Protein AF-A0A2G5VNI8-F1 (afdb_monomer)

pLDDT: mean 77.97, std 17.31, range [25.86, 95.69]

Radius of gyration: 21.74 Å; Cα contacts (8 Å, |Δi|>4): 351; chains: 1; bounding box: 65×46×74 Å

Secondary structure (DSSP, 8-state):
-----------------------SSPPHHHHHHHHHHTTSS--SS---SSSPEEPPTT---SEEEEEESTT---EEEEEEEETTEEEEEGGGTB-TT-BBTTT-PBP-HHHHT-SS-SSEEPPHHHHTTEEEEETT-S-TTSGGGTT-EEEEEEEEESSTT-TTSHHHHHTTTSPPEEEEEES----SPPPPPP-TT----TT-----EE----

Nearest PDB structures (foldseek):
  4hzh-assembly2_B  TM=5.580E-01  e=1.501E-03  Homo sapiens
  4o03-assembly1_A  TM=5.893E-01  e=5.991E-03  Homo sapiens
  4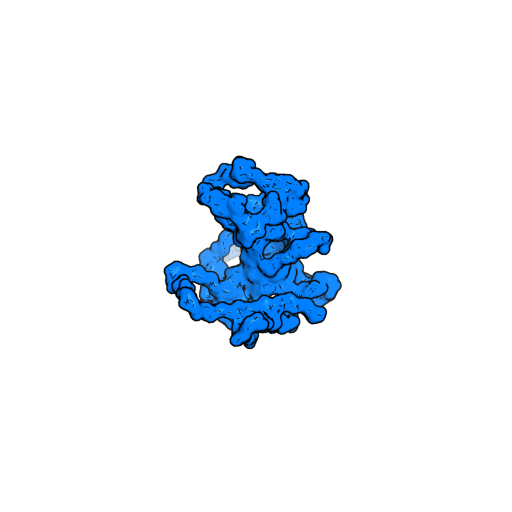hzh-assembly1_A  TM=5.889E-01  e=9.129E-03  Homo sapiens
  9cth-assembly1_D  TM=4.582E-01  e=2.697E-02  Homo sapiens
  8u0i-assembly1_A  TM=5.015E-01  e=3.750E+00  Pseudomonas aeruginosa PA14

Sequence (214 aa):
MKLQWIILLLIHINSAYQEFSNSGKLTDQENEHRLNTCGIDGLPQPSHDSVGSDVPYLSNTWLCWGQNNISDESISTAFLISPRHLITSSELVLTREMHWRANGRNFDFQEDCRTESTHLELPEDHLTGLKFTMHRCYDPKDAKCQGNVFLAKKAYILDICLESGYIQDHFQETFSPMIVEIDFNYNGSTPCLADNHLEIYNGSEADSYGLGRL

Mean predicted aligned error: 10.39 Å

InterPro domains:
  IPR005514 Chymotrypsin family Peptidase-S1 [PF03761] (19-211)

Organism: NCBI:txid1611254

Structure (mmCIF, N/CA/C/O backbone):
data_AF-A0A2G5VNI8-F1
#
_entry.id   AF-A0A2G5VNI8-F1
#
loop_
_atom_site.group_PDB
_atom_site.id
_atom_site.type_symbol
_atom_site.label_atom_id
_atom_site.label_alt_id
_atom_site.label_comp_id
_atom_site.label_asym_id
_atom_site.label_entity_id
_atom_site.label_seq_id
_atom_site.pdbx_PDB_ins_code
_atom_site.Cartn_x
_atom_site.Cartn_y
_atom_site.Cartn_z
_atom_site.occupancy
_atom_site.B_iso_or_equiv
_atom_site.auth_seq_id
_atom_site.auth_comp_id
_atom_site.auth_asym_id
_atom_site.auth_atom_id
_atom_site.pdbx_PDB_model_num
ATOM 1 N N . MET A 1 1 ? -41.226 16.295 -54.576 1.00 43.78 1 MET A N 1
ATOM 2 C CA . MET A 1 1 ? -39.856 15.961 -54.120 1.00 43.78 1 MET A CA 1
ATOM 3 C C . MET A 1 1 ? -39.005 17.221 -54.093 1.00 43.78 1 MET A C 1
ATOM 5 O O . MET A 1 1 ? -38.676 17.710 -55.165 1.00 43.78 1 MET A O 1
ATOM 9 N N . LYS A 1 2 ? -38.656 17.729 -52.907 1.00 32.75 2 LYS A N 1
ATOM 10 C CA . LYS A 1 2 ? -37.280 18.069 -52.491 1.00 32.75 2 LYS A CA 1
ATOM 11 C C . LYS A 1 2 ? -37.306 18.754 -51.118 1.00 32.75 2 LYS A C 1
ATOM 13 O O . LYS A 1 2 ? -38.255 19.450 -50.785 1.00 32.75 2 LYS A O 1
ATOM 18 N N . LEU A 1 3 ? -36.289 18.400 -50.343 1.00 35.72 3 LEU A N 1
ATOM 19 C CA . LEU A 1 3 ? -36.149 18.424 -48.889 1.00 35.72 3 LEU A CA 1
ATOM 20 C C . LEU A 1 3 ? -36.459 19.766 -48.205 1.00 35.72 3 LEU A C 1
ATOM 22 O O . LEU A 1 3 ? -35.965 20.814 -48.613 1.00 35.72 3 LEU A O 1
ATOM 26 N N . GLN A 1 4 ? -37.189 19.674 -47.089 1.00 39.16 4 GLN A N 1
ATOM 27 C CA . GLN A 1 4 ? -37.164 20.653 -46.004 1.00 39.16 4 GLN A CA 1
ATOM 28 C C . GLN A 1 4 ? -35.769 20.654 -45.365 1.00 39.16 4 GLN A C 1
ATOM 30 O O . GLN A 1 4 ? -35.240 19.600 -45.011 1.00 39.16 4 GLN A O 1
ATOM 35 N N . TRP A 1 5 ? -35.182 21.837 -45.212 1.00 34.66 5 TRP A N 1
ATOM 36 C CA . TRP A 1 5 ? -33.961 22.032 -44.441 1.00 34.66 5 TRP A CA 1
ATOM 37 C C . TRP A 1 5 ? -34.327 22.098 -42.958 1.00 34.66 5 TRP A C 1
ATOM 39 O O . TRP A 1 5 ? -34.905 23.083 -42.507 1.00 34.66 5 TRP A O 1
ATOM 49 N N . ILE A 1 6 ? -34.006 21.047 -42.205 1.00 46.41 6 ILE A N 1
ATOM 50 C CA . ILE A 1 6 ? -33.970 21.101 -40.742 1.00 46.41 6 ILE A CA 1
ATOM 51 C C . ILE A 1 6 ? -32.518 21.377 -40.362 1.00 46.41 6 ILE A C 1
ATOM 53 O O . ILE A 1 6 ? -31.634 20.559 -40.607 1.00 46.41 6 ILE A O 1
ATOM 57 N N . ILE A 1 7 ? -32.273 22.556 -39.793 1.00 42.09 7 ILE A N 1
ATOM 58 C CA . ILE A 1 7 ? -31.000 22.897 -39.160 1.00 42.09 7 ILE A CA 1
ATOM 59 C C . ILE A 1 7 ? -30.960 22.134 -37.832 1.00 42.09 7 ILE A C 1
ATOM 61 O O . ILE A 1 7 ? -31.606 22.519 -36.860 1.00 42.09 7 ILE A O 1
ATOM 65 N N . LEU A 1 8 ? -30.235 21.018 -37.813 1.00 29.91 8 LEU A N 1
ATOM 66 C CA . LEU A 1 8 ? -29.872 20.307 -36.591 1.00 29.91 8 LEU A CA 1
ATOM 67 C C . LEU A 1 8 ? -28.735 21.075 -35.907 1.00 29.91 8 LEU A C 1
ATOM 69 O O . LEU A 1 8 ? -27.569 20.952 -36.275 1.00 29.91 8 LEU A O 1
ATOM 73 N N . LEU A 1 9 ? -29.092 21.888 -34.913 1.00 30.77 9 LEU A N 1
ATOM 74 C CA . LEU A 1 9 ? -28.161 22.416 -33.917 1.00 30.77 9 LEU A CA 1
ATOM 75 C C . LEU A 1 9 ? -27.771 21.269 -32.975 1.00 30.77 9 LEU A C 1
ATOM 77 O O . LEU A 1 9 ? -28.418 21.030 -31.958 1.00 30.77 9 LEU A O 1
ATOM 81 N N . LEU A 1 10 ? -26.723 20.530 -33.339 1.00 30.34 10 LEU A N 1
ATOM 82 C CA . LEU A 1 10 ? -26.033 19.634 -32.416 1.00 30.34 10 LEU A CA 1
ATOM 83 C C . LEU A 1 10 ? -25.176 20.498 -31.492 1.00 30.34 10 LEU A C 1
ATOM 85 O O . LEU A 1 10 ? -24.106 20.973 -31.865 1.00 30.34 10 LEU A O 1
ATOM 89 N N . ILE A 1 11 ? -25.694 20.742 -30.290 1.00 36.41 11 ILE A N 1
ATOM 90 C CA . ILE A 1 11 ? -24.938 21.338 -29.192 1.00 36.41 11 ILE A CA 1
ATOM 91 C C . ILE A 1 11 ? -23.787 20.378 -28.888 1.00 36.41 11 ILE A C 1
ATOM 93 O O . ILE A 1 11 ? -24.001 19.280 -28.375 1.00 36.41 11 ILE A O 1
ATOM 97 N N . HIS A 1 12 ? -22.564 20.787 -29.225 1.00 25.86 12 HIS A N 1
ATOM 98 C CA . HIS A 1 12 ? -21.354 20.169 -28.705 1.00 25.86 12 HIS A CA 1
ATOM 99 C C . HIS A 1 12 ? -21.314 20.408 -27.198 1.00 25.86 12 HIS A C 1
ATOM 101 O O . HIS A 1 12 ? -20.788 21.412 -26.721 1.00 25.86 12 HIS A O 1
ATOM 107 N N . ILE A 1 13 ? -21.885 19.476 -26.439 1.00 33.84 13 ILE A N 1
ATOM 108 C CA . ILE A 1 13 ? -21.486 19.311 -25.051 1.00 33.84 13 ILE A CA 1
ATOM 109 C C . ILE A 1 13 ? -20.092 18.699 -25.131 1.00 33.84 13 ILE A C 1
ATOM 111 O O . ILE A 1 13 ? -19.929 17.512 -25.404 1.00 33.84 13 ILE A O 1
ATOM 115 N N . ASN A 1 14 ? -19.085 19.556 -24.968 1.00 30.48 14 ASN A N 1
ATOM 116 C CA . ASN A 1 14 ? -17.767 19.148 -24.517 1.00 30.48 14 ASN A CA 1
ATOM 117 C C . ASN A 1 14 ? -17.966 18.311 -23.249 1.00 30.48 14 ASN A C 1
ATOM 119 O O . ASN A 1 14 ? -18.062 18.867 -22.160 1.00 30.48 14 ASN A O 1
ATOM 123 N N . SER A 1 15 ? -17.991 16.986 -23.368 1.00 35.62 15 SER A N 1
ATOM 124 C CA . SER A 1 15 ? -17.594 16.119 -22.262 1.00 35.62 15 SER A CA 1
ATOM 125 C C . SER A 1 15 ? -16.066 16.004 -22.274 1.00 35.62 15 SER A C 1
ATOM 127 O O . SER A 1 15 ? -15.496 14.920 -22.358 1.00 35.62 15 SER A O 1
ATOM 129 N N . ALA A 1 16 ? -15.389 17.155 -22.229 1.00 34.28 16 ALA A N 1
ATOM 130 C CA . ALA A 1 16 ? -14.176 17.222 -21.435 1.00 34.28 16 ALA A CA 1
ATOM 131 C C . ALA A 1 16 ? -14.636 16.955 -19.995 1.00 34.28 16 ALA A C 1
ATOM 133 O O . ALA A 1 16 ? -15.654 17.510 -19.587 1.00 34.28 16 ALA A O 1
ATOM 134 N N . TYR A 1 17 ? -13.926 16.088 -19.278 1.00 35.69 17 TYR A N 1
ATOM 135 C CA . TYR A 1 17 ? -14.309 15.494 -17.989 1.00 35.69 17 TYR A CA 1
ATOM 136 C C . TYR A 1 17 ? -15.261 14.296 -18.087 1.00 35.69 17 TYR A C 1
ATOM 138 O O . TYR A 1 17 ? -16.333 14.254 -17.493 1.00 35.69 17 TYR A O 1
ATOM 146 N N . GLN A 1 18 ? -14.793 13.238 -18.751 1.00 32.94 18 GLN A N 1
ATOM 147 C CA . GLN A 1 18 ? -14.951 11.920 -18.148 1.00 32.94 18 GLN A CA 1
ATOM 148 C C . GLN A 1 18 ? -14.022 11.925 -16.925 1.00 32.94 18 GLN A C 1
ATOM 150 O O . GLN A 1 18 ? -12.830 11.642 -17.039 1.00 32.94 18 GLN A O 1
ATOM 155 N N . GLU A 1 19 ? -14.524 12.375 -15.773 1.00 36.91 19 GLU A N 1
ATOM 156 C CA . GLU A 1 19 ? -13.904 12.016 -14.502 1.00 36.91 19 GLU A CA 1
ATOM 157 C C . GLU A 1 19 ? -13.948 10.489 -14.442 1.00 36.91 19 GLU A C 1
ATOM 159 O O . GLU A 1 19 ? -14.964 9.886 -14.104 1.00 36.91 19 GLU A O 1
ATOM 164 N N . PHE A 1 20 ? -12.849 9.853 -14.847 1.00 38.25 20 PHE A N 1
ATOM 165 C CA . PHE A 1 20 ? -12.536 8.473 -14.515 1.00 38.25 20 PHE A CA 1
ATOM 166 C C . PHE A 1 20 ? -12.333 8.403 -12.995 1.00 38.25 20 PHE A C 1
ATOM 168 O O . PHE A 1 20 ? -11.231 8.203 -12.504 1.00 38.25 20 PHE A O 1
ATOM 175 N N . SER A 1 21 ? -13.408 8.568 -12.226 1.00 42.22 21 SER A N 1
ATOM 176 C CA . SER A 1 21 ? -13.488 8.010 -10.882 1.00 42.22 21 SER A CA 1
ATOM 177 C C . SER A 1 21 ? -13.900 6.545 -11.027 1.00 42.22 21 SER A C 1
ATOM 179 O O . SER A 1 21 ? -14.948 6.110 -10.551 1.00 42.22 21 SER A O 1
ATOM 181 N N . ASN A 1 22 ? -13.086 5.773 -11.756 1.00 51.28 22 ASN A N 1
ATOM 182 C CA . ASN A 1 22 ? -13.110 4.325 -11.632 1.00 51.28 22 ASN A CA 1
ATOM 183 C C . ASN A 1 22 ? -12.504 4.047 -10.260 1.00 51.28 22 ASN A C 1
ATOM 185 O O . ASN A 1 22 ? -11.302 3.847 -10.182 1.00 51.28 22 ASN A O 1
ATOM 189 N N . SER A 1 23 ? -13.306 4.139 -9.196 1.00 60.28 23 SER A N 1
ATOM 190 C CA . SER A 1 23 ? -12.889 3.706 -7.864 1.00 60.28 23 SER A CA 1
ATOM 191 C C . SER A 1 23 ? -13.239 2.238 -7.645 1.00 60.28 23 SER A C 1
ATOM 193 O O . SER A 1 23 ? -14.319 1.791 -8.033 1.00 60.28 23 SER A O 1
ATOM 195 N N . GLY A 1 24 ? -12.355 1.481 -7.004 1.00 77.62 24 GLY A N 1
ATOM 196 C CA . GLY A 1 24 ? -12.520 0.057 -6.720 1.00 77.62 24 GLY A CA 1
ATOM 197 C C . GLY A 1 24 ? -11.791 -0.856 -7.705 1.00 77.62 24 GLY A C 1
ATOM 198 O O . GLY A 1 24 ? -10.805 -0.475 -8.324 1.00 77.62 24 GLY A O 1
ATOM 199 N N . LYS A 1 25 ? -12.260 -2.099 -7.841 1.00 85.31 25 LYS A N 1
ATOM 200 C CA . LYS A 1 25 ? -11.595 -3.145 -8.635 1.00 85.31 25 LYS A CA 1
ATOM 201 C C . LYS A 1 25 ? -11.229 -2.665 -10.052 1.00 85.31 25 LYS A C 1
ATOM 203 O O . LYS A 1 25 ? -11.961 -1.887 -10.665 1.00 85.31 25 LYS A O 1
ATOM 208 N N . LEU A 1 26 ? -10.103 -3.153 -10.580 1.00 86.06 26 LEU A N 1
ATOM 209 C CA . LEU A 1 26 ? -9.775 -2.985 -11.997 1.00 86.06 26 LEU A CA 1
ATOM 210 C C . LEU A 1 26 ? -10.900 -3.551 -12.872 1.00 86.06 26 LEU A C 1
ATOM 212 O O . LEU A 1 26 ? -11.440 -4.621 -12.580 1.00 86.06 26 LEU A O 1
ATOM 216 N N . THR A 1 27 ? -11.220 -2.854 -13.958 1.00 89.56 27 THR A N 1
ATOM 217 C CA . THR A 1 27 ? -12.047 -3.424 -15.028 1.00 89.56 27 THR A CA 1
ATOM 218 C C . THR A 1 27 ? -11.330 -4.615 -15.665 1.00 89.56 27 THR A C 1
ATOM 220 O O . THR A 1 27 ? -10.105 -4.730 -15.579 1.00 89.56 27 THR A O 1
ATOM 223 N N . ASP A 1 28 ? -12.070 -5.489 -16.348 1.00 89.62 28 ASP A N 1
ATOM 224 C CA . ASP A 1 28 ? -11.472 -6.652 -17.015 1.00 89.62 28 ASP A CA 1
ATOM 225 C C . ASP A 1 28 ? -10.390 -6.234 -18.023 1.00 89.62 28 ASP A C 1
ATOM 227 O O . ASP A 1 28 ? -9.326 -6.842 -18.064 1.00 89.62 28 ASP A O 1
ATOM 231 N N . GLN A 1 29 ? -10.608 -5.132 -18.749 1.00 90.75 29 GLN A N 1
ATOM 232 C CA . GLN A 1 29 ? -9.639 -4.575 -19.694 1.00 90.75 29 GLN A CA 1
ATOM 233 C C . GLN A 1 29 ? -8.398 -3.995 -18.996 1.00 90.75 29 GLN A C 1
ATOM 235 O O . GLN A 1 29 ? -7.277 -4.228 -19.445 1.00 90.75 29 GLN A O 1
ATOM 240 N N . GLU A 1 30 ? -8.573 -3.245 -17.900 1.00 89.62 30 GLU A N 1
ATOM 241 C CA . GLU A 1 30 ? -7.448 -2.737 -17.098 1.00 89.62 30 GLU A CA 1
ATOM 242 C C . GLU A 1 30 ? -6.614 -3.899 -16.537 1.00 89.62 30 GLU A C 1
ATOM 244 O O . GLU A 1 30 ? -5.383 -3.849 -16.537 1.00 89.62 30 GLU A O 1
ATOM 249 N N . ASN A 1 31 ? -7.278 -4.962 -16.078 1.00 90.19 31 ASN A N 1
ATOM 250 C CA . ASN A 1 31 ? -6.613 -6.138 -15.539 1.00 90.19 31 ASN A CA 1
ATOM 251 C C . ASN A 1 31 ? -5.913 -6.966 -16.625 1.00 90.19 31 ASN A C 1
ATOM 253 O O . ASN A 1 31 ? -4.788 -7.403 -16.406 1.00 90.19 31 ASN A O 1
ATOM 257 N N . GLU A 1 32 ? -6.536 -7.163 -17.787 1.00 91.69 32 GLU A N 1
ATOM 258 C CA . GLU A 1 32 ? -5.915 -7.838 -18.930 1.00 91.69 32 GLU A CA 1
ATOM 259 C C . GLU A 1 32 ? -4.679 -7.074 -19.409 1.00 91.69 32 GLU A C 1
ATOM 261 O O . GLU A 1 32 ? -3.622 -7.670 -19.607 1.00 91.69 32 GLU A O 1
ATOM 266 N N . HIS A 1 33 ? -4.772 -5.745 -19.522 1.00 90.75 33 HIS A N 1
ATOM 267 C CA . HIS A 1 33 ? -3.621 -4.913 -19.853 1.00 90.75 33 HIS A CA 1
ATOM 268 C C . HIS A 1 33 ? -2.493 -5.103 -18.837 1.00 90.75 33 HIS A C 1
ATOM 270 O O . HIS A 1 33 ? -1.381 -5.440 -19.229 1.00 90.75 33 HIS A O 1
ATOM 276 N N . ARG A 1 34 ? -2.801 -4.986 -17.538 1.00 89.69 34 ARG A N 1
ATOM 277 C CA . ARG A 1 34 ? -1.843 -5.208 -16.448 1.00 89.69 34 ARG A CA 1
ATOM 278 C C . ARG A 1 34 ? -1.172 -6.579 -16.537 1.00 89.69 34 ARG A C 1
ATOM 280 O O . ARG A 1 34 ? 0.036 -6.654 -16.365 1.00 89.69 34 ARG A O 1
ATOM 287 N N . LEU A 1 35 ? -1.926 -7.649 -16.789 1.00 89.81 35 LEU A N 1
ATOM 288 C CA . LEU A 1 35 ? -1.378 -9.005 -16.919 1.00 89.81 35 LEU A CA 1
ATOM 289 C C . LEU A 1 35 ? -0.460 -9.140 -18.140 1.00 89.81 35 LEU A C 1
ATOM 291 O O . LEU A 1 35 ? 0.571 -9.797 -18.056 1.00 89.81 35 LEU A O 1
ATOM 295 N N . ASN A 1 36 ? -0.805 -8.487 -19.250 1.00 91.25 36 ASN A N 1
ATOM 296 C CA . ASN A 1 36 ? -0.005 -8.506 -20.474 1.00 91.25 36 ASN A CA 1
ATOM 297 C C . ASN A 1 36 ? 1.265 -7.646 -20.386 1.00 91.25 36 ASN A C 1
ATOM 299 O O . ASN A 1 36 ? 2.176 -7.833 -21.192 1.00 91.25 36 ASN A O 1
ATOM 303 N N . THR A 1 37 ? 1.324 -6.690 -19.454 1.00 90.19 37 THR A N 1
ATOM 304 C CA . THR A 1 37 ? 2.445 -5.747 -19.333 1.00 90.19 37 THR A CA 1
ATOM 305 C C . THR A 1 37 ? 3.217 -5.845 -18.024 1.00 90.19 37 THR A C 1
ATOM 307 O O . THR A 1 37 ? 4.167 -5.086 -17.854 1.00 90.19 37 THR A O 1
ATOM 310 N N . CYS A 1 38 ? 2.828 -6.706 -17.081 1.00 89.81 38 CYS A N 1
ATOM 311 C CA . CYS A 1 38 ? 3.533 -6.811 -15.807 1.00 89.81 38 CYS A CA 1
ATOM 312 C C . CYS A 1 38 ? 4.930 -7.422 -15.979 1.00 89.81 38 CYS A C 1
ATOM 314 O O . CYS A 1 38 ? 5.187 -8.191 -16.902 1.00 89.81 38 CYS A O 1
ATOM 316 N N . GLY A 1 39 ? 5.842 -7.078 -15.069 1.00 85.06 39 GLY A N 1
ATOM 317 C CA . GLY A 1 39 ? 7.188 -7.648 -15.004 1.00 85.06 39 GLY A CA 1
ATOM 318 C C . GLY A 1 39 ? 8.123 -7.264 -16.158 1.00 85.06 39 GLY A C 1
ATOM 319 O O . GLY A 1 39 ? 9.230 -7.789 -16.217 1.00 85.06 39 GLY A O 1
ATOM 320 N N . ILE A 1 40 ? 7.713 -6.359 -17.056 1.00 86.00 40 ILE A N 1
ATOM 321 C CA . ILE A 1 40 ? 8.573 -5.846 -18.135 1.00 86.00 40 ILE A CA 1
ATOM 322 C C . ILE A 1 40 ? 9.654 -4.934 -17.549 1.00 86.00 40 ILE A C 1
ATOM 324 O O . ILE A 1 40 ? 10.835 -5.080 -17.861 1.00 86.00 40 ILE A O 1
ATOM 328 N N . ASP A 1 41 ? 9.239 -4.010 -16.681 1.00 78.06 41 ASP A N 1
ATOM 329 C CA . ASP A 1 41 ? 10.142 -3.108 -15.971 1.00 78.06 41 ASP A CA 1
ATOM 330 C C . ASP A 1 41 ? 10.574 -3.757 -14.647 1.00 78.06 41 ASP A C 1
ATOM 332 O O . ASP A 1 41 ? 9.767 -3.970 -13.735 1.00 78.06 41 ASP A O 1
ATOM 336 N N . GLY A 1 42 ? 11.863 -4.081 -14.548 1.00 72.50 42 GLY A N 1
ATOM 337 C CA . GLY A 1 42 ? 12.490 -4.658 -13.359 1.00 72.50 42 GLY A CA 1
ATOM 338 C C . GLY A 1 42 ? 13.401 -3.674 -12.628 1.00 72.50 42 GLY A C 1
ATOM 339 O O . GLY A 1 42 ? 13.720 -2.591 -13.123 1.00 72.50 42 GLY A O 1
ATOM 340 N N . LEU A 1 43 ? 13.856 -4.068 -11.438 1.00 77.44 43 LEU A N 1
ATOM 341 C CA . LEU A 1 43 ? 14.946 -3.365 -10.768 1.00 77.44 43 LEU A CA 1
ATOM 342 C C . LEU A 1 43 ? 16.278 -3.743 -11.447 1.00 77.44 43 LEU A C 1
ATOM 344 O O . LEU A 1 43 ? 16.482 -4.907 -11.785 1.00 77.44 43 LEU A O 1
ATOM 348 N N . PRO A 1 44 ? 17.179 -2.777 -11.704 1.00 66.94 44 PRO A N 1
ATOM 349 C CA . PRO A 1 44 ? 18.270 -2.936 -12.670 1.00 66.94 44 PRO A CA 1
ATOM 350 C C . PRO A 1 44 ? 19.414 -3.880 -12.252 1.00 66.94 44 PRO A C 1
ATOM 352 O O . PRO A 1 44 ? 20.311 -4.105 -13.064 1.00 66.94 44 PRO A O 1
ATOM 355 N N . GLN A 1 45 ? 19.427 -4.414 -11.024 1.00 66.50 45 GLN A N 1
ATOM 356 C CA . GLN A 1 45 ? 20.475 -5.317 -10.523 1.00 66.50 45 GLN A CA 1
ATOM 357 C C . GLN A 1 45 ? 19.900 -6.326 -9.515 1.00 66.50 45 GLN A C 1
ATOM 359 O O . GLN A 1 45 ? 19.154 -5.902 -8.633 1.00 66.50 45 GLN A O 1
ATOM 364 N N . PRO A 1 46 ? 20.244 -7.623 -9.584 1.00 66.94 46 PRO A N 1
ATOM 365 C CA . PRO A 1 46 ? 19.977 -8.555 -8.492 1.00 66.94 46 PRO A CA 1
ATOM 366 C C . PRO A 1 46 ? 20.866 -8.222 -7.283 1.00 66.94 46 PRO A C 1
ATOM 368 O O . PRO A 1 46 ? 21.961 -7.668 -7.427 1.00 66.94 46 PRO A O 1
ATOM 371 N N . SER A 1 47 ? 20.397 -8.538 -6.083 1.00 67.81 47 SER A N 1
ATOM 372 C CA . SER A 1 47 ? 21.171 -8.417 -4.846 1.00 67.81 47 SER A CA 1
ATOM 373 C C . SER A 1 47 ? 21.919 -9.724 -4.643 1.00 67.81 47 SER A C 1
ATOM 375 O O . SER A 1 47 ? 21.381 -10.701 -4.140 1.00 67.81 47 SER A O 1
ATOM 377 N N . HIS A 1 48 ? 23.165 -9.766 -5.105 1.00 62.69 48 HIS A N 1
ATOM 378 C CA . HIS A 1 48 ? 23.944 -11.005 -5.111 1.00 62.69 48 HIS A CA 1
ATOM 379 C C . HIS A 1 48 ? 24.586 -11.364 -3.759 1.00 62.69 48 HIS A C 1
ATOM 381 O O . HIS A 1 48 ? 25.169 -12.437 -3.651 1.00 62.69 48 HIS A O 1
ATOM 387 N N . ASP A 1 49 ? 24.459 -10.516 -2.734 1.00 63.75 49 ASP A N 1
ATOM 388 C CA . ASP A 1 49 ? 25.128 -10.674 -1.440 1.00 63.75 49 ASP A CA 1
ATOM 389 C C . ASP A 1 49 ? 24.195 -10.297 -0.274 1.00 63.75 49 ASP A C 1
ATOM 391 O O . ASP A 1 49 ? 23.102 -9.772 -0.467 1.00 63.75 49 ASP A O 1
ATOM 395 N N . SER A 1 50 ? 24.649 -10.474 0.974 1.00 63.44 50 SER A N 1
ATOM 396 C CA . SER A 1 50 ? 23.938 -10.021 2.187 1.00 63.44 50 SER A CA 1
ATOM 397 C C . SER A 1 50 ? 23.789 -8.492 2.306 1.00 63.44 50 SER A C 1
ATOM 399 O O . SER A 1 50 ? 23.421 -7.987 3.366 1.00 63.44 50 SER A O 1
ATOM 401 N N . VAL A 1 51 ? 24.162 -7.752 1.263 1.00 66.38 51 VAL A N 1
ATOM 402 C CA . VAL A 1 51 ? 24.058 -6.302 1.149 1.00 66.38 51 VAL A CA 1
ATOM 403 C C . VAL A 1 51 ? 23.048 -6.025 0.041 1.00 66.38 51 VAL A C 1
ATOM 405 O O . VAL A 1 51 ? 23.235 -6.451 -1.100 1.00 66.38 51 VAL A O 1
ATOM 408 N N . GLY A 1 52 ? 21.961 -5.339 0.393 1.00 67.62 52 GLY A N 1
ATOM 409 C CA . GLY A 1 52 ? 20.932 -4.973 -0.572 1.00 67.62 52 GLY A CA 1
ATOM 410 C C . GLY A 1 52 ? 21.479 -4.075 -1.676 1.00 67.62 52 GLY A C 1
ATOM 411 O O . GLY A 1 52 ? 22.358 -3.250 -1.430 1.00 67.62 52 GLY A O 1
ATOM 412 N N . SER A 1 53 ? 20.952 -4.234 -2.888 1.00 74.25 53 SER A N 1
ATOM 413 C CA . SER A 1 53 ? 21.311 -3.366 -4.010 1.00 74.25 53 SER A CA 1
ATOM 414 C C . SER A 1 53 ? 20.549 -2.047 -3.913 1.00 74.25 53 SER A C 1
ATOM 416 O O . SER A 1 53 ? 19.333 -2.032 -3.700 1.00 74.25 53 SER A O 1
ATOM 418 N N . ASP A 1 54 ? 21.252 -0.931 -4.095 1.00 75.12 54 ASP A N 1
ATOM 419 C CA . ASP A 1 54 ? 20.622 0.386 -4.141 1.00 75.12 54 ASP A CA 1
ATOM 420 C C . ASP A 1 54 ? 19.808 0.544 -5.427 1.00 75.12 54 ASP A C 1
ATOM 422 O O . ASP A 1 54 ? 20.299 0.330 -6.541 1.00 75.12 54 ASP A O 1
ATOM 426 N N . VAL A 1 55 ? 18.556 0.978 -5.288 1.00 75.31 55 VAL A N 1
ATOM 427 C CA . VAL A 1 55 ? 17.744 1.373 -6.442 1.00 75.31 55 VAL A CA 1
ATOM 428 C C . VAL A 1 55 ? 18.219 2.752 -6.913 1.00 75.31 55 VAL A C 1
ATOM 430 O O . VAL A 1 55 ? 18.123 3.710 -6.140 1.00 75.31 55 VAL A O 1
ATOM 433 N N . PRO A 1 56 ? 18.699 2.917 -8.164 1.00 69.50 56 PRO A N 1
ATOM 434 C CA . PRO A 1 56 ? 19.298 4.181 -8.577 1.00 69.50 56 PRO A CA 1
ATOM 435 C C . PRO A 1 56 ? 18.316 5.354 -8.462 1.00 69.50 56 PRO A C 1
ATOM 437 O O . PRO A 1 56 ? 17.135 5.239 -8.813 1.00 69.50 56 PRO A O 1
ATOM 440 N N . TYR A 1 57 ? 18.813 6.509 -8.018 1.00 64.31 57 TYR A N 1
ATOM 441 C CA . TYR A 1 57 ? 18.039 7.751 -7.967 1.00 64.31 57 TYR A CA 1
ATOM 442 C C . TYR A 1 57 ? 17.475 8.097 -9.357 1.00 64.31 57 TYR A C 1
ATOM 444 O O . TYR A 1 57 ? 18.154 7.926 -10.368 1.00 64.31 57 TYR A O 1
ATOM 452 N N . LEU A 1 58 ? 16.231 8.584 -9.416 1.00 64.06 58 LEU A N 1
ATOM 453 C CA . LEU A 1 58 ? 15.479 8.869 -10.653 1.00 64.06 58 LEU A CA 1
ATOM 454 C C . LEU A 1 58 ? 15.076 7.663 -11.516 1.00 64.06 58 LEU A C 1
ATOM 456 O O . LEU A 1 58 ? 14.457 7.871 -12.562 1.00 64.06 58 LEU A O 1
ATOM 460 N N . SER A 1 59 ? 15.346 6.427 -11.087 1.00 72.94 59 SER A N 1
ATOM 461 C CA . SER A 1 59 ? 14.836 5.245 -11.789 1.00 72.94 59 SER A CA 1
ATOM 462 C C . SER A 1 59 ? 13.310 5.286 -11.850 1.00 72.94 59 SER A C 1
ATOM 464 O O . SER A 1 59 ? 12.644 5.528 -10.840 1.00 72.94 59 SER A O 1
ATOM 466 N N . ASN A 1 60 ? 12.747 5.047 -13.035 1.00 76.00 60 ASN A N 1
ATOM 467 C CA . ASN A 1 60 ? 11.305 4.910 -13.191 1.00 76.00 60 ASN A CA 1
ATOM 468 C C . ASN A 1 60 ? 10.888 3.509 -12.739 1.00 76.00 60 ASN A C 1
ATOM 470 O O . ASN A 1 60 ? 10.763 2.602 -13.552 1.00 76.00 60 ASN A O 1
ATOM 474 N N . THR A 1 61 ? 10.740 3.333 -11.432 1.00 84.12 61 THR A N 1
ATOM 475 C CA . THR A 1 61 ? 10.321 2.072 -10.820 1.00 84.12 61 THR A CA 1
ATOM 476 C C . THR A 1 61 ? 8.891 2.182 -10.310 1.00 84.12 61 THR A C 1
ATOM 478 O O . THR A 1 61 ? 8.347 3.272 -10.145 1.00 84.12 61 THR A O 1
ATOM 481 N N . TRP A 1 62 ? 8.293 1.037 -10.017 1.00 88.19 62 TRP A N 1
ATOM 482 C CA . TRP A 1 62 ? 6.995 0.898 -9.355 1.00 88.19 62 TRP A CA 1
ATOM 483 C C . TRP A 1 62 ? 7.080 1.100 -7.827 1.00 88.19 62 TRP A C 1
ATOM 485 O O . TRP A 1 62 ? 6.112 0.843 -7.112 1.00 88.19 62 TRP A O 1
ATOM 495 N N . LEU A 1 63 ? 8.230 1.554 -7.315 1.00 89.12 63 LEU A N 1
ATOM 496 C CA . LEU A 1 63 ? 8.470 1.785 -5.893 1.00 89.12 63 LEU A CA 1
ATOM 497 C C . LEU A 1 63 ? 7.955 3.154 -5.464 1.00 89.12 63 LEU A C 1
ATOM 499 O O . LEU A 1 63 ? 8.223 4.179 -6.097 1.00 89.12 63 LEU A O 1
ATOM 503 N N . CYS A 1 64 ? 7.276 3.161 -4.330 1.00 88.94 64 CYS A N 1
ATOM 504 C CA . CYS A 1 64 ? 6.784 4.342 -3.651 1.00 88.94 64 CYS A CA 1
ATOM 505 C C . CYS A 1 64 ? 7.188 4.285 -2.177 1.00 88.94 64 CYS A C 1
ATOM 507 O O . CYS A 1 64 ? 7.464 3.224 -1.621 1.00 88.94 64 CYS A O 1
ATOM 509 N N . TRP A 1 65 ? 7.154 5.433 -1.524 1.00 87.69 65 TRP A N 1
ATOM 510 C CA . TRP A 1 65 ? 7.050 5.505 -0.073 1.00 87.69 65 TRP A CA 1
ATOM 511 C C . TRP A 1 65 ? 5.681 6.058 0.315 1.00 87.69 65 TRP A C 1
ATOM 513 O O . TRP A 1 65 ? 5.123 6.927 -0.358 1.00 87.69 65 TRP A O 1
ATOM 523 N N . GLY A 1 66 ? 5.109 5.498 1.367 1.00 90.00 66 GLY A N 1
ATOM 524 C CA . GLY A 1 66 ? 3.889 5.957 2.000 1.00 90.00 66 GLY A CA 1
ATOM 525 C C . GLY A 1 66 ? 4.212 6.630 3.322 1.00 90.00 66 GLY A C 1
ATOM 526 O O . GLY A 1 66 ? 5.156 6.245 4.010 1.00 90.00 66 GLY A O 1
ATOM 527 N N . GLN A 1 67 ? 3.415 7.627 3.672 1.00 88.62 67 GLN A N 1
ATOM 528 C CA . GLN A 1 67 ? 3.469 8.305 4.960 1.00 88.62 67 GLN A CA 1
ATOM 529 C C . GLN A 1 67 ? 2.065 8.761 5.341 1.00 88.62 67 GLN A C 1
ATOM 531 O O . GLN A 1 67 ? 1.251 9.097 4.472 1.00 88.62 67 GLN A O 1
ATOM 536 N N . ASN A 1 68 ? 1.789 8.802 6.637 1.00 83.06 68 ASN A N 1
ATOM 537 C CA . ASN A 1 68 ? 0.537 9.320 7.159 1.00 83.06 68 ASN A CA 1
ATOM 538 C C . ASN A 1 68 ? 0.793 10.665 7.828 1.00 83.06 68 ASN A C 1
ATOM 540 O O . ASN A 1 68 ? 1.240 10.719 8.960 1.00 83.06 68 ASN A O 1
ATOM 544 N N . ASN A 1 69 ? 0.520 11.756 7.108 1.00 72.56 69 ASN A N 1
ATOM 545 C CA . ASN A 1 69 ? 0.934 13.120 7.449 1.00 72.56 69 ASN A CA 1
ATOM 546 C C . ASN A 1 69 ? 2.461 13.357 7.334 1.00 72.56 69 ASN A C 1
ATOM 548 O O . ASN A 1 69 ? 3.280 12.469 7.513 1.00 72.56 69 ASN A O 1
ATOM 552 N N . ILE A 1 70 ? 2.857 14.589 6.996 1.00 59.09 70 ILE A N 1
ATOM 553 C CA . ILE A 1 70 ? 4.263 14.978 6.738 1.00 59.09 70 ILE A CA 1
ATOM 554 C C . ILE A 1 70 ? 5.077 15.069 8.040 1.00 59.09 70 ILE A C 1
ATOM 556 O O . ILE A 1 70 ? 6.303 15.034 8.011 1.00 59.09 70 ILE A O 1
ATOM 560 N N . SER A 1 71 ? 4.399 15.233 9.177 1.00 59.41 71 SER A N 1
ATOM 561 C CA . SER A 1 71 ? 5.022 15.289 10.501 1.00 59.41 71 SER A CA 1
ATOM 562 C C . SER A 1 71 ? 5.122 13.931 11.197 1.00 59.41 71 SER A C 1
ATOM 564 O O . SER A 1 71 ? 5.665 13.889 12.296 1.00 59.41 71 SER A O 1
ATOM 566 N N . ASP A 1 72 ? 4.556 12.863 10.626 1.00 64.38 72 ASP A N 1
ATOM 567 C CA . ASP A 1 72 ? 4.712 11.514 11.176 1.00 64.38 72 ASP A CA 1
ATOM 568 C C . ASP A 1 72 ? 6.072 10.954 10.743 1.00 64.38 72 ASP A C 1
ATOM 570 O O . ASP A 1 72 ? 6.510 11.123 9.604 1.00 64.38 72 ASP A O 1
ATOM 574 N N . GLU A 1 73 ? 6.759 10.309 11.678 1.00 64.19 73 GLU A N 1
ATOM 575 C CA . GLU A 1 73 ? 8.029 9.630 11.423 1.00 64.19 73 GLU A CA 1
ATOM 576 C C . GLU A 1 73 ? 7.814 8.263 10.754 1.00 64.19 73 GLU A C 1
ATOM 578 O O . GLU A 1 73 ? 8.764 7.663 10.248 1.00 64.19 73 GLU A O 1
ATOM 583 N N . SER A 1 74 ? 6.572 7.763 10.730 1.00 72.00 74 SER A N 1
ATOM 584 C CA . SER A 1 74 ? 6.231 6.491 10.104 1.00 72.00 74 SER A CA 1
ATOM 585 C C . SER A 1 74 ? 6.198 6.604 8.581 1.00 72.00 74 SER A C 1
ATOM 587 O O . SER A 1 74 ? 5.268 7.143 7.978 1.00 72.00 74 SER A O 1
ATOM 589 N N . ILE A 1 75 ? 7.238 6.046 7.966 1.00 83.44 75 ILE A N 1
ATOM 590 C CA . ILE A 1 75 ? 7.367 5.868 6.523 1.00 83.44 75 ILE A CA 1
ATOM 591 C C . ILE A 1 75 ? 7.347 4.369 6.242 1.00 83.44 75 ILE A C 1
ATOM 593 O O . ILE A 1 75 ? 8.038 3.602 6.910 1.00 83.44 75 ILE A O 1
ATOM 597 N N . SER A 1 76 ? 6.587 3.952 5.234 1.00 87.94 76 SER A N 1
ATOM 598 C CA . SER A 1 76 ? 6.553 2.562 4.778 1.00 87.94 76 SER A CA 1
ATOM 599 C C . SER A 1 76 ? 6.821 2.481 3.284 1.00 87.94 76 SER A C 1
ATOM 601 O O . SER A 1 76 ? 6.417 3.359 2.522 1.00 87.94 76 SER A O 1
ATOM 603 N N . THR A 1 77 ? 7.498 1.425 2.849 1.00 88.31 77 THR A N 1
ATOM 604 C CA . THR A 1 77 ? 7.641 1.134 1.422 1.00 88.31 77 THR A CA 1
ATOM 605 C C . THR A 1 77 ? 6.299 0.686 0.857 1.00 88.31 77 THR A C 1
ATOM 607 O O . THR A 1 77 ? 5.606 -0.142 1.446 1.00 88.31 77 THR A O 1
ATOM 610 N N . ALA A 1 78 ? 5.959 1.209 -0.315 1.00 92.06 78 ALA A N 1
ATOM 611 C CA . ALA A 1 78 ? 4.779 0.833 -1.068 1.00 92.06 78 ALA A CA 1
ATOM 612 C C . ALA A 1 78 ? 5.168 0.433 -2.495 1.00 92.06 78 ALA A C 1
ATOM 614 O O . ALA A 1 78 ? 6.149 0.922 -3.059 1.00 92.06 78 ALA A O 1
ATOM 615 N N . PHE A 1 79 ? 4.373 -0.441 -3.097 1.00 91.62 79 PHE A N 1
ATOM 616 C CA . PHE A 1 79 ? 4.637 -0.987 -4.421 1.00 91.62 79 PHE A CA 1
ATOM 617 C C . PHE A 1 79 ? 3.400 -0.840 -5.292 1.00 91.62 79 PHE A C 1
ATOM 619 O O . PHE A 1 79 ? 2.322 -1.287 -4.906 1.00 91.62 79 PHE A O 1
ATOM 626 N N . LEU A 1 80 ? 3.540 -0.233 -6.469 1.00 92.69 80 LEU A N 1
ATOM 627 C CA . LEU A 1 80 ? 2.468 -0.208 -7.461 1.00 92.69 80 LEU A CA 1
ATOM 628 C C . LEU A 1 80 ? 2.258 -1.624 -7.984 1.00 92.69 80 LEU A C 1
ATOM 630 O O . LEU A 1 80 ? 3.177 -2.228 -8.523 1.00 92.69 80 LEU A O 1
ATOM 634 N N . ILE A 1 81 ? 1.045 -2.145 -7.833 1.00 92.69 81 ILE A N 1
ATOM 635 C CA . ILE A 1 81 ? 0.646 -3.477 -8.317 1.00 92.69 81 ILE A CA 1
ATOM 636 C C . ILE A 1 81 ? -0.282 -3.392 -9.531 1.00 92.69 81 ILE A C 1
ATOM 638 O O . ILE A 1 81 ? -0.609 -4.404 -10.142 1.00 92.69 81 ILE A O 1
ATOM 642 N N . SER A 1 82 ? -0.735 -2.182 -9.859 1.00 91.44 82 SER A N 1
ATOM 643 C CA . SER A 1 82 ? -1.474 -1.826 -11.071 1.00 91.44 82 SER A CA 1
ATOM 644 C C . SER A 1 82 ? -1.363 -0.308 -11.306 1.00 91.44 82 SER A C 1
ATOM 646 O O . SER A 1 82 ? -0.792 0.377 -10.453 1.00 91.44 82 SER A O 1
ATOM 648 N N . PRO A 1 83 ? -1.956 0.254 -12.378 1.00 89.62 83 PRO A N 1
ATOM 649 C CA . PRO A 1 83 ? -1.860 1.688 -12.653 1.00 89.62 83 PRO A CA 1
ATOM 650 C C . PRO A 1 83 ? -2.356 2.603 -11.522 1.00 89.62 83 PRO A C 1
ATOM 652 O O . PRO A 1 83 ? -1.843 3.706 -11.375 1.00 89.62 83 PRO A O 1
ATOM 655 N N . ARG A 1 84 ? -3.317 2.147 -10.705 1.00 92.19 84 ARG A N 1
ATOM 656 C CA . ARG A 1 84 ? -3.942 2.946 -9.632 1.00 92.19 84 ARG A CA 1
ATOM 657 C C . ARG A 1 84 ? -4.018 2.255 -8.271 1.00 92.19 84 ARG A C 1
ATOM 659 O O . ARG A 1 84 ? -4.705 2.744 -7.382 1.00 92.19 84 ARG A O 1
ATOM 666 N N . HIS A 1 85 ? -3.319 1.131 -8.095 1.00 94.12 85 HIS A N 1
ATOM 667 C CA . HIS A 1 85 ? -3.306 0.399 -6.823 1.00 94.12 85 HIS A CA 1
ATOM 668 C C . HIS A 1 85 ? -1.887 0.150 -6.326 1.00 94.12 85 HIS A C 1
ATOM 670 O O . HIS A 1 85 ? -1.019 -0.277 -7.091 1.00 94.12 85 HIS A O 1
ATOM 676 N N . LEU A 1 86 ? -1.702 0.354 -5.028 1.00 94.56 86 LEU A N 1
ATOM 677 C CA . LEU A 1 86 ? -0.498 0.070 -4.265 1.00 94.56 86 LEU A CA 1
ATOM 678 C C . LEU A 1 86 ? -0.747 -1.089 -3.299 1.00 94.56 86 LEU A C 1
ATOM 680 O O . LEU A 1 86 ? -1.860 -1.241 -2.797 1.00 94.56 86 LEU A O 1
ATOM 684 N N . ILE A 1 87 ? 0.302 -1.835 -2.971 1.00 94.81 87 ILE A N 1
ATOM 685 C CA . ILE A 1 87 ? 0.377 -2.640 -1.749 1.00 94.81 87 ILE A CA 1
ATOM 686 C C . ILE A 1 87 ? 1.419 -2.026 -0.809 1.00 94.81 87 ILE A C 1
ATOM 688 O O . ILE A 1 87 ? 2.477 -1.579 -1.253 1.00 94.81 87 ILE A O 1
ATOM 692 N N . THR A 1 88 ? 1.101 -1.948 0.478 1.00 94.25 88 THR A N 1
ATOM 693 C CA . THR A 1 88 ? 1.929 -1.325 1.524 1.00 94.25 88 THR A CA 1
ATOM 694 C C . THR A 1 88 ? 1.630 -1.964 2.883 1.00 94.25 88 THR A C 1
ATOM 696 O O . THR A 1 88 ? 0.759 -2.823 2.983 1.00 94.25 88 THR A O 1
ATOM 699 N N . SER A 1 89 ? 2.327 -1.558 3.944 1.00 93.19 89 SER A N 1
ATOM 700 C CA . SER A 1 89 ? 2.030 -1.988 5.318 1.00 93.19 89 SER A CA 1
ATOM 701 C C . SER A 1 89 ? 0.863 -1.212 5.944 1.00 93.19 89 SER A C 1
ATOM 703 O O . SER A 1 89 ? 0.751 0.005 5.759 1.00 93.19 89 SER A O 1
ATOM 705 N N . SER A 1 90 ? 0.049 -1.887 6.765 1.00 93.12 90 SER A N 1
ATOM 706 C CA . SER A 1 90 ? -0.928 -1.248 7.658 1.00 93.12 90 SER A CA 1
ATOM 707 C C . SER A 1 90 ? -0.284 -0.393 8.751 1.00 93.12 90 SER A C 1
ATOM 709 O O . SER A 1 90 ? -0.986 0.382 9.398 1.00 93.12 90 SER A O 1
ATOM 711 N N . GLU A 1 91 ? 1.037 -0.477 8.945 1.00 91.69 91 GLU A N 1
ATOM 712 C CA . GLU A 1 91 ? 1.795 0.400 9.851 1.00 91.69 91 GLU A CA 1
ATOM 713 C C . GLU A 1 91 ? 1.559 1.886 9.558 1.00 91.69 91 GLU A C 1
ATOM 715 O O . GLU A 1 91 ? 1.625 2.709 10.465 1.00 91.69 91 GLU A O 1
ATOM 720 N N . LEU A 1 92 ? 1.225 2.238 8.311 1.00 92.38 92 LEU A N 1
ATOM 721 C CA . LEU A 1 92 ? 0.894 3.614 7.940 1.00 92.38 92 LEU A CA 1
ATOM 722 C C . LEU A 1 92 ? -0.376 4.137 8.614 1.00 92.38 92 LEU A C 1
ATOM 724 O O . LEU A 1 92 ? -0.562 5.344 8.711 1.00 92.38 92 LEU A O 1
ATOM 728 N N . VAL A 1 93 ? -1.273 3.271 9.074 1.00 93.12 93 VAL A N 1
ATOM 729 C CA . VAL A 1 93 ? -2.577 3.681 9.621 1.00 93.12 93 VAL A CA 1
ATOM 730 C C . VAL A 1 93 ? -2.825 3.153 11.029 1.00 93.12 93 VAL A C 1
ATOM 732 O O . VAL A 1 93 ? -3.630 3.738 11.754 1.00 93.12 93 VAL A O 1
ATOM 735 N N . LEU A 1 94 ? -2.074 2.133 11.445 1.00 92.00 94 LEU A N 1
ATOM 736 C CA . LEU A 1 94 ? -2.102 1.546 12.779 1.00 92.00 94 LEU A CA 1
ATOM 737 C C . LEU A 1 94 ? -0.704 1.541 13.406 1.00 92.00 94 LEU A C 1
ATOM 739 O O . LEU A 1 94 ? 0.285 1.213 12.751 1.00 92.00 94 LEU A O 1
ATOM 743 N N . THR A 1 95 ? -0.611 1.885 14.690 1.00 90.69 95 THR A N 1
ATOM 744 C CA . THR A 1 95 ? 0.621 1.680 15.467 1.00 90.69 95 THR A CA 1
ATOM 745 C C . THR A 1 95 ? 0.824 0.198 15.784 1.00 90.69 95 THR A C 1
ATOM 747 O O . THR A 1 95 ? -0.082 -0.615 15.610 1.00 90.69 95 THR A O 1
ATOM 750 N N . ARG A 1 96 ? 2.006 -0.164 16.299 1.00 89.12 96 ARG A N 1
ATOM 751 C CA . ARG A 1 96 ? 2.296 -1.536 16.758 1.00 89.12 96 ARG A CA 1
ATOM 752 C C . ARG A 1 96 ? 1.321 -1.982 17.842 1.00 89.12 96 ARG A C 1
ATOM 754 O O . ARG A 1 96 ? 0.865 -3.115 17.850 1.00 89.12 96 ARG A O 1
ATOM 761 N N . GLU A 1 97 ? 0.942 -1.066 18.718 1.00 89.75 97 GLU A N 1
ATOM 762 C CA . GLU A 1 97 ? -0.034 -1.272 19.786 1.00 89.75 97 GLU A CA 1
ATOM 763 C C . GLU A 1 97 ? -1.487 -1.193 19.285 1.00 89.75 97 GLU A C 1
ATOM 765 O O . GLU A 1 97 ? -2.398 -1.067 20.095 1.00 89.75 97 GLU A O 1
ATOM 770 N N . MET A 1 98 ? -1.703 -1.234 17.965 1.00 90.75 98 MET A N 1
ATOM 771 C CA . MET A 1 98 ? -3.010 -1.162 17.316 1.00 90.75 98 MET A CA 1
ATOM 772 C C . MET A 1 98 ? -3.808 0.098 17.669 1.00 90.75 98 MET A C 1
ATOM 774 O O . MET A 1 98 ? -5.012 0.038 17.897 1.00 90.75 98 MET A O 1
ATOM 778 N N . HIS A 1 99 ? -3.160 1.262 17.689 1.00 92.00 99 HIS A N 1
ATOM 779 C CA . HIS A 1 99 ? -3.877 2.538 17.723 1.00 92.00 99 HIS A CA 1
ATOM 780 C C . HIS A 1 99 ? -4.001 3.100 16.316 1.00 92.00 99 HIS A C 1
ATOM 782 O O . HIS A 1 99 ? -3.036 3.116 15.551 1.00 92.00 99 HIS A O 1
ATOM 788 N N . TRP A 1 100 ? -5.171 3.624 15.986 1.00 92.50 10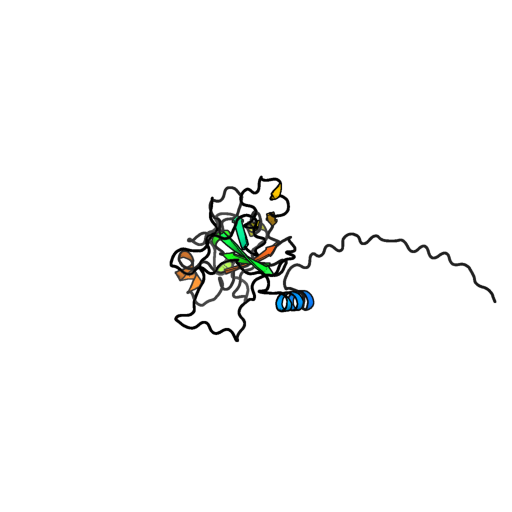0 TRP A N 1
ATOM 789 C CA . TRP A 1 100 ? -5.378 4.395 14.776 1.00 92.50 100 TRP A CA 1
ATOM 790 C C . TRP A 1 100 ? -4.493 5.637 14.780 1.00 92.50 100 TRP A C 1
ATOM 792 O O . TRP A 1 100 ? -4.613 6.492 15.653 1.00 92.50 100 TRP A O 1
ATOM 802 N N . ARG A 1 101 ? -3.635 5.799 13.773 1.00 90.25 101 ARG A N 1
ATOM 803 C CA . ARG A 1 101 ? -2.753 6.976 13.678 1.00 90.25 101 ARG A CA 1
ATOM 804 C C . ARG A 1 101 ? -3.506 8.279 13.427 1.00 90.25 101 ARG A C 1
ATOM 806 O O . ARG A 1 101 ? -3.064 9.334 13.866 1.00 90.25 101 ARG A O 1
ATOM 813 N N . ALA A 1 102 ? -4.657 8.204 12.760 1.00 89.06 102 ALA A N 1
ATOM 814 C CA . ALA A 1 102 ? -5.456 9.378 12.415 1.00 89.06 102 ALA A CA 1
ATOM 815 C C . ALA A 1 102 ? -6.037 10.099 13.646 1.00 89.06 102 ALA A C 1
ATOM 817 O O . ALA A 1 102 ? -6.158 11.322 13.645 1.00 89.06 102 ALA A O 1
ATOM 818 N N . ASN A 1 103 ? -6.403 9.353 14.696 1.00 89.69 103 ASN A N 1
ATOM 819 C CA . ASN A 1 103 ? -7.127 9.897 15.851 1.00 89.69 103 ASN A CA 1
ATOM 820 C C . ASN A 1 103 ? -6.643 9.378 17.222 1.00 89.69 103 ASN A C 1
ATOM 822 O O . ASN A 1 103 ? -7.122 9.847 18.252 1.00 89.69 103 ASN A O 1
ATOM 826 N N . GLY A 1 104 ? -5.701 8.435 17.257 1.00 90.31 104 GLY A N 1
ATOM 827 C CA . GLY A 1 104 ? -5.151 7.837 18.475 1.00 90.31 104 GLY A CA 1
ATOM 828 C C . GLY A 1 104 ? -6.064 6.827 19.178 1.00 90.31 104 GLY A C 1
ATOM 829 O O . GLY A 1 104 ? -5.684 6.317 20.229 1.00 90.31 104 GLY A O 1
AT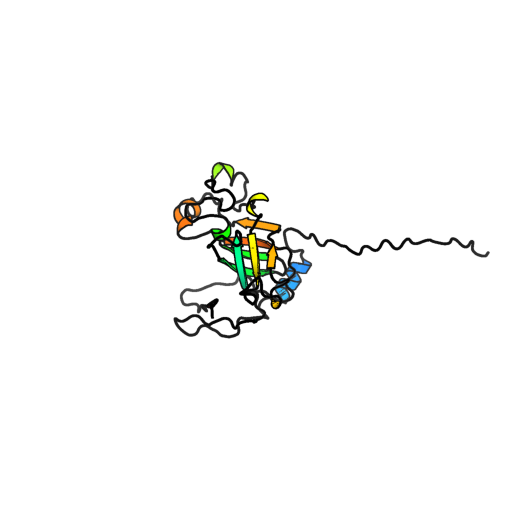OM 830 N N . ARG A 1 105 ? -7.257 6.532 18.644 1.00 94.12 105 ARG A N 1
ATOM 831 C CA . ARG A 1 105 ? -8.194 5.552 19.216 1.00 94.12 105 ARG A CA 1
ATOM 832 C C . ARG A 1 105 ? -7.617 4.142 19.110 1.00 94.12 105 ARG A C 1
ATOM 834 O O . ARG A 1 105 ? -7.024 3.799 18.091 1.00 94.12 105 ARG A O 1
ATOM 841 N N . ASN A 1 106 ? -7.856 3.305 20.115 1.00 94.81 106 ASN A N 1
ATOM 842 C CA . ASN A 1 106 ? -7.565 1.875 20.023 1.00 94.81 106 ASN A CA 1
ATOM 843 C C . ASN A 1 106 ? -8.385 1.248 18.888 1.00 94.81 106 ASN A C 1
ATOM 845 O O . ASN A 1 106 ? -9.574 1.543 18.746 1.00 94.81 106 ASN A O 1
ATOM 849 N N . PHE A 1 107 ? -7.757 0.371 18.115 1.00 93.12 107 PHE A N 1
ATOM 850 C CA . PHE A 1 107 ? -8.454 -0.533 17.218 1.00 93.12 107 PHE A CA 1
ATOM 851 C C . PHE A 1 107 ? -9.303 -1.493 18.045 1.00 93.12 107 PHE A C 1
ATOM 853 O O . PHE A 1 107 ? -8.816 -2.103 19.001 1.00 93.12 107 PHE A O 1
ATOM 860 N N . ASP A 1 108 ? -10.567 -1.627 17.679 1.00 91.56 108 ASP A N 1
ATOM 861 C CA . ASP A 1 108 ? -11.503 -2.505 18.362 1.00 91.56 108 ASP A CA 1
ATOM 862 C C . ASP A 1 108 ? -12.019 -3.538 17.365 1.00 91.56 108 ASP A C 1
ATOM 864 O O . ASP A 1 108 ? -12.766 -3.212 16.450 1.00 91.56 108 ASP A O 1
ATOM 868 N N . PHE A 1 109 ? -11.652 -4.805 17.552 1.00 88.38 109 PHE A N 1
ATOM 869 C CA . PHE A 1 109 ? -12.075 -5.885 16.661 1.00 88.38 109 PHE A CA 1
ATOM 870 C C . PHE A 1 109 ? -13.600 -6.072 16.616 1.00 88.38 109 PHE A C 1
ATOM 872 O O . PHE A 1 109 ? -14.128 -6.505 15.602 1.00 88.38 109 PHE A O 1
ATOM 879 N N . GLN A 1 110 ? -14.345 -5.738 17.669 1.00 87.69 110 GLN A N 1
ATOM 880 C CA . GLN A 1 110 ? -15.808 -5.833 17.650 1.00 87.69 110 GLN A CA 1
ATOM 881 C C . GLN A 1 110 ? -16.452 -4.646 16.929 1.00 87.69 110 GLN A C 1
ATOM 883 O O . GLN A 1 110 ? -17.549 -4.773 16.377 1.00 87.69 110 GLN A O 1
ATOM 888 N N . GLU A 1 111 ? -15.811 -3.476 16.949 1.00 90.06 111 GLU A N 1
ATOM 889 C CA . GLU A 1 111 ? -16.350 -2.267 16.325 1.00 90.06 111 GLU A CA 1
ATOM 890 C C . GLU A 1 111 ? -15.861 -2.026 14.897 1.00 90.06 111 GLU A C 1
ATOM 892 O O . GLU A 1 111 ? -16.663 -1.647 14.044 1.00 90.06 111 GLU A O 1
ATOM 897 N N . ASP A 1 112 ? -14.577 -2.248 14.642 1.00 91.06 112 ASP A N 1
ATOM 898 C CA . ASP A 1 112 ? -13.927 -2.001 13.358 1.00 91.06 112 ASP A CA 1
ATOM 899 C C . ASP A 1 112 ? -14.154 -3.184 12.399 1.00 91.06 112 ASP A C 1
ATOM 901 O O . ASP A 1 112 ? -14.437 -2.970 11.224 1.00 91.06 112 ASP A O 1
ATOM 905 N N . CYS A 1 113 ? -14.173 -4.431 12.888 1.00 89.94 113 CYS A N 1
ATOM 906 C CA . CYS A 1 113 ? -14.410 -5.629 12.064 1.00 89.94 113 CYS A CA 1
ATOM 907 C C . CYS A 1 113 ? -15.881 -6.080 12.013 1.00 89.94 113 CYS A C 1
ATOM 909 O O . CYS A 1 113 ? -16.180 -7.268 11.953 1.00 89.94 113 CYS A O 1
ATOM 911 N N . ARG A 1 114 ? -16.834 -5.139 12.018 1.00 78.19 114 ARG A N 1
ATOM 912 C CA . ARG A 1 114 ? -18.284 -5.446 12.026 1.00 78.19 114 ARG A CA 1
ATOM 913 C C . ARG A 1 114 ? -18.806 -6.149 10.770 1.00 78.19 114 ARG A C 1
ATOM 915 O O . ARG A 1 114 ? -19.936 -6.632 10.767 1.00 78.19 114 ARG A O 1
ATOM 922 N N . THR A 1 115 ? -18.044 -6.135 9.684 1.00 71.38 115 THR A N 1
ATOM 923 C CA . THR A 1 115 ? -18.426 -6.755 8.412 1.00 71.38 115 THR A CA 1
ATOM 924 C C . THR A 1 115 ? -18.096 -8.245 8.405 1.00 71.38 115 THR A C 1
ATOM 926 O O . THR A 1 115 ? -17.059 -8.628 8.923 1.00 71.38 115 THR A O 1
ATOM 929 N N . GLU A 1 116 ? -18.870 -9.067 7.688 1.00 77.75 116 GLU A N 1
ATOM 930 C CA . GLU A 1 116 ? -18.538 -10.487 7.415 1.00 77.75 116 GLU A CA 1
ATOM 931 C C . GLU A 1 116 ? -17.274 -10.676 6.534 1.00 77.75 116 GLU A C 1
ATOM 933 O O . GLU A 1 116 ? -16.976 -11.774 6.071 1.00 77.75 116 GLU A O 1
ATOM 938 N N . SER A 1 117 ? -16.538 -9.597 6.260 1.00 85.62 117 SER A N 1
ATOM 939 C CA . SER A 1 117 ? -15.288 -9.584 5.506 1.00 85.62 117 SER A CA 1
ATOM 940 C C . SER A 1 117 ? -14.100 -9.792 6.443 1.00 85.62 117 SER A C 1
ATOM 942 O O . SER A 1 117 ? -14.020 -9.169 7.498 1.00 85.62 117 SER A O 1
ATOM 944 N N . THR A 1 118 ? -13.127 -10.599 6.016 1.00 89.50 118 THR A N 1
ATOM 945 C CA . THR A 1 118 ? -11.838 -10.737 6.716 1.00 89.50 118 THR A CA 1
ATOM 946 C C . THR A 1 118 ? -10.952 -9.503 6.537 1.00 89.50 118 THR A C 1
ATOM 948 O O . THR A 1 118 ? -10.025 -9.282 7.314 1.00 89.50 118 THR A O 1
ATOM 951 N N . HIS A 1 119 ? -11.230 -8.673 5.532 1.00 91.44 119 HIS A N 1
ATOM 952 C CA . HIS A 1 119 ? -10.526 -7.422 5.273 1.00 91.44 119 HIS A CA 1
ATOM 953 C C . HIS A 1 119 ? -11.309 -6.222 5.815 1.00 91.44 119 HIS A C 1
ATOM 955 O O . HIS A 1 119 ? -12.542 -6.214 5.769 1.00 91.44 119 HIS A O 1
ATOM 961 N N . LEU A 1 120 ? -10.589 -5.181 6.232 1.00 93.25 120 LEU A N 1
ATOM 962 C CA . LEU A 1 120 ? -11.159 -3.921 6.704 1.00 93.25 120 LEU A CA 1
ATOM 963 C C . LEU A 1 120 ? -11.009 -2.823 5.651 1.00 93.25 120 LEU A C 1
ATOM 965 O O . LEU A 1 120 ? -9.885 -2.459 5.312 1.00 93.25 120 LEU A O 1
ATOM 969 N N . GLU A 1 121 ? -12.118 -2.250 5.184 1.00 93.81 121 GLU A N 1
ATOM 970 C CA . GLU A 1 121 ? -12.094 -0.992 4.426 1.00 93.81 121 GLU A CA 1
ATOM 971 C C . GLU A 1 121 ? -11.830 0.183 5.374 1.00 93.81 121 GLU A C 1
ATOM 973 O O . GLU A 1 121 ? -12.500 0.319 6.398 1.00 93.81 121 GLU A O 1
ATOM 978 N N . LEU A 1 122 ? -10.859 1.036 5.042 1.00 92.62 122 LEU A N 1
ATOM 979 C CA . LEU A 1 122 ? -10.567 2.217 5.850 1.00 92.62 122 LEU A CA 1
ATOM 980 C C . LEU A 1 122 ? -11.694 3.249 5.718 1.00 92.62 122 LEU A C 1
ATOM 982 O O . LEU A 1 122 ? -12.014 3.651 4.595 1.00 92.62 122 LEU A O 1
ATOM 986 N N . PRO A 1 123 ? -12.229 3.764 6.838 1.00 90.56 123 PRO A N 1
ATOM 987 C CA . PRO A 1 123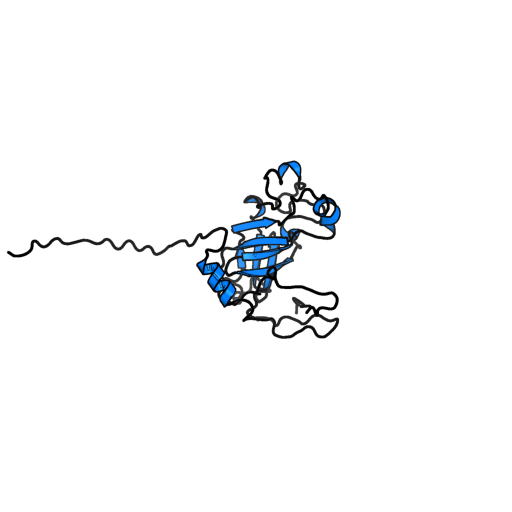 ? -13.124 4.911 6.795 1.00 90.56 123 PRO A CA 1
ATOM 988 C C . PRO A 1 123 ? -12.400 6.179 6.296 1.00 90.56 123 PRO A C 1
ATOM 990 O O . PRO A 1 123 ? -11.176 6.303 6.382 1.00 90.56 123 PRO A O 1
ATOM 993 N N . GLU A 1 124 ? -13.157 7.138 5.757 1.00 89.81 124 GLU A N 1
ATOM 994 C CA . GLU A 1 124 ? -12.616 8.319 5.057 1.00 89.81 124 GLU A CA 1
ATOM 995 C C . GLU A 1 124 ? -11.707 9.202 5.935 1.00 89.81 124 GLU A C 1
ATOM 997 O O . GLU A 1 124 ? -10.696 9.742 5.473 1.00 89.81 124 GLU A O 1
ATOM 1002 N N . ASP A 1 125 ? -12.012 9.315 7.225 1.00 89.00 125 ASP A N 1
ATOM 1003 C CA . ASP A 1 125 ? -11.197 10.055 8.190 1.00 89.00 125 ASP A CA 1
ATOM 1004 C C . ASP A 1 125 ? -9.826 9.402 8.427 1.00 89.00 125 ASP A C 1
ATOM 1006 O O . ASP A 1 125 ? -8.850 10.110 8.668 1.00 89.00 125 ASP A O 1
ATOM 1010 N N . HIS A 1 126 ? -9.714 8.082 8.253 1.00 90.12 126 HIS A N 1
ATOM 1011 C CA . HIS A 1 126 ? -8.446 7.350 8.320 1.00 90.12 126 HIS A CA 1
ATOM 1012 C C . HIS A 1 126 ? -7.635 7.399 7.015 1.00 90.12 126 HIS A C 1
ATOM 1014 O O . HIS A 1 126 ? -6.429 7.145 7.035 1.00 90.12 126 HIS A O 1
ATOM 1020 N N . LEU A 1 127 ? -8.258 7.758 5.886 1.00 89.69 127 LEU A N 1
ATOM 1021 C CA . LEU A 1 127 ? -7.559 8.028 4.621 1.00 89.69 127 LEU A CA 1
ATOM 1022 C C . LEU A 1 127 ? -6.923 9.424 4.605 1.00 89.69 127 LEU A C 1
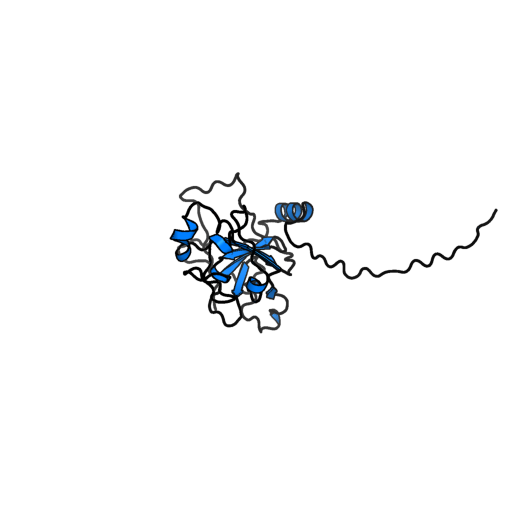ATOM 1024 O O . LEU A 1 127 ? -5.961 9.678 3.874 1.00 89.69 127 LEU A O 1
ATOM 1028 N N . THR A 1 128 ? -7.461 10.345 5.407 1.00 82.19 128 THR A N 1
ATOM 1029 C CA . THR A 1 128 ? -7.036 11.744 5.426 1.00 82.19 128 THR A CA 1
ATOM 1030 C C . THR A 1 128 ? -5.594 11.861 5.920 1.00 82.19 128 THR A C 1
ATOM 1032 O O . THR A 1 128 ? -5.298 11.653 7.089 1.00 82.19 128 THR A O 1
ATOM 1035 N N . GLY A 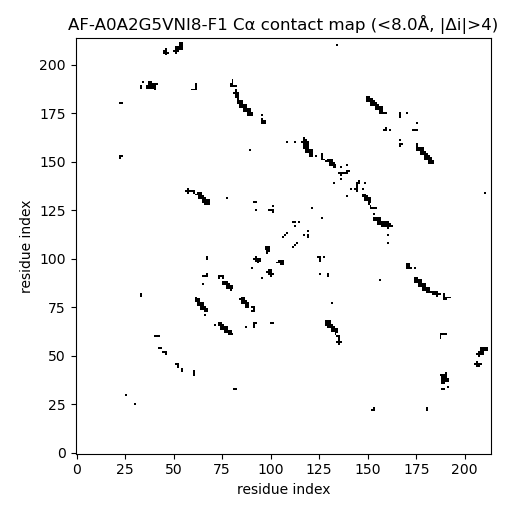1 129 ? -4.685 12.238 5.017 1.00 81.06 129 GLY A N 1
ATOM 1036 C CA . GLY A 1 129 ? -3.258 12.395 5.323 1.00 81.06 129 GLY A CA 1
ATOM 1037 C C . GLY A 1 129 ? -2.377 11.245 4.840 1.00 81.06 129 GLY A C 1
ATOM 1038 O O . GLY A 1 129 ? -1.159 11.433 4.784 1.00 81.06 129 GLY A O 1
ATOM 1039 N N . LEU A 1 130 ? -2.969 10.129 4.401 1.00 90.44 130 LEU A N 1
ATOM 1040 C CA . LEU A 1 130 ? -2.248 9.034 3.767 1.00 90.44 130 LEU A CA 1
ATOM 1041 C C . LEU A 1 130 ? -1.804 9.454 2.359 1.00 90.44 130 LEU A C 1
ATOM 1043 O O . LEU A 1 130 ? -2.613 9.628 1.441 1.00 90.44 130 LEU A O 1
ATOM 1047 N N . LYS A 1 131 ? -0.497 9.665 2.212 1.00 90.56 131 LYS A N 1
ATOM 1048 C CA . LYS A 1 131 ? 0.133 10.147 0.984 1.00 90.56 131 LYS A CA 1
ATOM 1049 C C . LYS A 1 131 ? 1.187 9.168 0.529 1.00 90.56 131 LYS A C 1
ATOM 1051 O O . LYS A 1 131 ? 1.953 8.648 1.336 1.00 90.56 131 LYS A O 1
ATOM 1056 N N . PHE A 1 132 ? 1.268 9.009 -0.779 1.00 90.38 132 PHE A N 1
ATOM 1057 C CA . PHE A 1 132 ? 2.298 8.220 -1.423 1.00 90.38 132 PHE A CA 1
ATOM 1058 C C . PHE A 1 132 ? 3.121 9.111 -2.318 1.00 90.38 132 PHE A C 1
ATOM 1060 O O . PHE A 1 132 ? 2.647 10.122 -2.832 1.00 90.38 132 PHE A O 1
ATOM 1067 N N . THR A 1 133 ? 4.387 8.782 -2.477 1.00 88.44 133 THR A N 1
ATOM 1068 C CA . THR A 1 133 ? 5.263 9.516 -3.377 1.00 88.44 133 THR A CA 1
ATOM 1069 C C . THR A 1 133 ? 6.175 8.528 -4.083 1.00 88.44 133 THR A C 1
ATOM 1071 O O . THR A 1 133 ? 6.620 7.549 -3.486 1.00 88.44 133 THR A O 1
ATOM 1074 N N . MET A 1 134 ? 6.413 8.737 -5.375 1.00 87.44 134 MET A N 1
ATOM 1075 C CA . MET A 1 134 ? 7.311 7.857 -6.128 1.00 87.44 134 MET A CA 1
ATOM 1076 C C . MET A 1 134 ? 8.703 7.876 -5.495 1.00 87.44 134 MET A C 1
ATOM 1078 O O . MET A 1 134 ? 9.198 8.945 -5.144 1.00 87.44 134 MET A O 1
ATOM 1082 N N . HIS A 1 135 ? 9.377 6.726 -5.430 1.00 83.50 135 HIS A N 1
ATOM 1083 C CA . HIS A 1 135 ? 10.723 6.613 -4.853 1.00 83.50 135 HIS A CA 1
ATOM 1084 C C . HIS A 1 135 ? 11.728 7.598 -5.476 1.00 83.50 135 HIS A C 1
ATOM 1086 O O . HIS A 1 135 ? 12.584 8.155 -4.795 1.00 83.50 135 HIS A O 1
ATOM 1092 N N . ARG A 1 136 ? 11.583 7.885 -6.776 1.00 79.38 136 ARG A N 1
ATOM 1093 C CA . ARG A 1 136 ? 12.403 8.873 -7.496 1.00 79.38 136 ARG A CA 1
ATOM 1094 C C . ARG A 1 136 ? 12.314 10.306 -6.949 1.00 79.38 136 ARG A C 1
ATOM 1096 O O . ARG A 1 136 ? 13.051 11.170 -7.415 1.00 79.38 136 ARG A O 1
ATOM 1103 N N . CYS A 1 137 ? 11.401 10.569 -6.018 1.00 78.50 137 CYS A N 1
ATOM 1104 C CA . CYS A 1 137 ? 11.053 11.888 -5.520 1.00 78.50 137 CYS A CA 1
ATOM 1105 C C . CYS A 1 137 ? 11.318 12.009 -4.016 1.00 78.50 137 CYS A C 1
ATOM 1107 O O . CYS A 1 137 ? 10.382 12.120 -3.228 1.00 78.50 137 CYS A O 1
ATOM 1109 N N . TYR A 1 138 ? 12.605 12.006 -3.643 1.00 66.19 138 TYR A N 1
ATOM 1110 C CA . TYR A 1 138 ? 13.042 12.022 -2.243 1.00 66.19 138 TYR A CA 1
ATOM 1111 C C . TYR A 1 138 ? 12.666 13.308 -1.482 1.00 66.19 138 TYR A C 1
ATOM 1113 O O . TYR A 1 138 ? 12.252 13.256 -0.332 1.00 66.19 138 TYR A O 1
ATOM 1121 N N . ASP A 1 139 ? 12.789 14.486 -2.095 1.00 69.88 139 ASP A N 1
ATOM 1122 C CA . ASP A 1 139 ? 12.288 15.721 -1.481 1.00 69.88 139 ASP A CA 1
ATOM 1123 C C . ASP A 1 139 ? 10.955 16.102 -2.136 1.00 69.88 139 ASP A C 1
ATOM 1125 O O . ASP A 1 139 ? 10.964 16.582 -3.273 1.00 69.88 139 ASP A O 1
ATOM 1129 N N . PRO A 1 140 ? 9.801 15.944 -1.457 1.00 64.81 140 PRO A N 1
ATOM 1130 C CA . PRO A 1 140 ? 8.506 16.353 -1.998 1.00 64.81 140 PRO A CA 1
ATOM 1131 C C . PRO A 1 140 ? 8.438 17.849 -2.346 1.00 64.81 140 PRO A C 1
ATOM 1133 O O . PRO A 1 140 ? 7.540 18.263 -3.079 1.00 64.81 140 PRO A O 1
ATOM 1136 N N . LYS A 1 141 ? 9.352 18.670 -1.807 1.00 69.94 141 LYS A N 1
ATOM 1137 C CA . LYS A 1 141 ? 9.451 20.108 -2.087 1.00 69.94 141 LYS A CA 1
ATOM 1138 C C . LYS A 1 141 ? 10.268 20.420 -3.341 1.00 69.94 141 LYS A C 1
ATOM 1140 O O . LYS A 1 141 ? 10.181 21.549 -3.826 1.00 69.94 141 LYS A O 1
ATOM 1145 N N . ASP A 1 142 ? 11.037 19.469 -3.878 1.00 74.88 142 ASP A N 1
ATOM 1146 C CA . ASP A 1 142 ? 11.720 19.652 -5.160 1.00 74.88 142 ASP A CA 1
ATOM 1147 C C . ASP A 1 142 ? 10.663 19.823 -6.264 1.00 74.88 142 ASP A C 1
ATOM 1149 O O . ASP A 1 142 ? 9.709 19.051 -6.380 1.00 74.88 142 ASP A O 1
ATOM 1153 N N . ALA A 1 143 ? 10.832 20.843 -7.107 1.00 74.12 143 ALA A N 1
ATOM 1154 C CA . ALA A 1 143 ? 9.953 21.093 -8.244 1.00 74.12 143 ALA A CA 1
ATOM 1155 C C . ALA A 1 143 ? 9.859 19.879 -9.188 1.00 74.12 143 ALA A C 1
ATOM 1157 O O . ALA A 1 143 ? 8.819 19.658 -9.802 1.00 74.12 143 ALA A O 1
ATOM 1158 N N . LYS A 1 144 ? 10.911 19.054 -9.266 1.00 71.44 144 LYS A N 1
ATOM 1159 C CA . LYS A 1 144 ? 10.931 17.804 -10.046 1.00 71.44 144 LYS A CA 1
ATOM 1160 C C . LYS A 1 144 ? 10.020 16.716 -9.470 1.00 71.44 144 LYS A C 1
ATOM 1162 O O . LYS A 1 144 ? 9.673 15.774 -10.181 1.00 71.44 144 LYS A O 1
ATOM 1167 N N . CYS A 1 145 ? 9.624 16.850 -8.206 1.00 74.44 145 CYS A N 1
ATOM 1168 C CA . CYS A 1 145 ? 8.724 15.943 -7.505 1.00 74.44 145 CYS A CA 1
ATOM 1169 C C . CYS A 1 145 ? 7.255 16.365 -7.609 1.00 74.44 145 CYS A C 1
ATOM 1171 O O . CYS A 1 145 ? 6.369 15.595 -7.234 1.00 74.44 145 CYS A O 1
ATOM 1173 N N . GLN A 1 146 ? 6.965 17.545 -8.168 1.00 70.12 146 GLN A N 1
ATOM 1174 C CA . GLN A 1 146 ? 5.591 17.966 -8.432 1.00 70.12 146 GLN A CA 1
ATOM 1175 C C . GLN A 1 146 ? 4.911 16.972 -9.385 1.00 70.12 146 GLN A C 1
ATOM 1177 O O . GLN A 1 146 ? 5.469 16.594 -10.413 1.00 70.12 146 GLN A O 1
ATOM 1182 N N . GLY A 1 147 ? 3.715 16.510 -9.011 1.00 75.50 147 GLY A N 1
ATOM 1183 C CA . GLY A 1 147 ? 2.983 15.472 -9.746 1.00 75.50 147 GLY A CA 1
ATOM 1184 C C . GLY A 1 147 ? 3.440 14.033 -9.473 1.00 75.50 147 GLY A C 1
ATOM 1185 O O . GLY A 1 147 ? 2.963 13.127 -10.145 1.00 75.50 147 GLY A O 1
ATOM 1186 N N . ASN A 1 148 ? 4.338 13.809 -8.505 1.00 80.62 148 ASN A N 1
ATOM 1187 C CA . ASN A 1 148 ? 4.747 12.476 -8.039 1.00 80.62 148 ASN A CA 1
ATOM 1188 C C . ASN A 1 148 ? 4.288 12.167 -6.611 1.00 80.62 148 ASN A C 1
ATOM 1190 O O . ASN A 1 148 ? 4.759 11.195 -6.027 1.00 80.62 148 ASN A O 1
ATOM 1194 N N . VAL A 1 149 ? 3.426 13.019 -6.053 1.00 85.69 149 VAL A N 1
ATOM 1195 C CA . VAL A 1 149 ? 2.773 12.834 -4.756 1.00 85.69 149 VAL A CA 1
ATOM 1196 C C . VAL A 1 149 ? 1.303 12.542 -5.025 1.00 85.69 149 VAL A C 1
ATOM 1198 O O . VAL A 1 149 ? 0.665 13.296 -5.759 1.00 85.69 149 VAL A O 1
ATOM 1201 N N . PHE A 1 150 ? 0.784 11.477 -4.429 1.00 87.38 150 PHE A N 1
ATOM 1202 C CA . PHE A 1 150 ? -0.550 10.938 -4.684 1.00 87.38 150 PHE A CA 1
ATOM 1203 C C . PHE A 1 150 ? -1.295 10.750 -3.368 1.00 87.38 150 PHE A C 1
ATOM 1205 O O . PHE A 1 150 ? -0.683 10.495 -2.324 1.00 87.38 150 PHE A O 1
ATOM 1212 N N . LEU A 1 151 ? -2.613 10.880 -3.417 1.00 90.06 151 LEU A N 1
ATOM 1213 C CA . LEU A 1 151 ? -3.501 10.739 -2.274 1.00 90.06 151 LEU A CA 1
ATOM 1214 C C . LEU A 1 151 ? -4.240 9.405 -2.340 1.00 90.06 151 LEU A C 1
ATOM 1216 O O . LEU A 1 151 ? -4.675 8.972 -3.410 1.00 90.06 151 LEU A O 1
ATOM 1220 N N . ALA A 1 152 ? -4.421 8.780 -1.178 1.00 93.00 152 ALA A N 1
ATOM 1221 C CA . ALA A 1 152 ? -5.295 7.624 -1.057 1.00 93.00 152 ALA A CA 1
ATOM 1222 C C . ALA A 1 152 ? -6.756 8.011 -1.352 1.00 93.00 152 ALA A C 1
ATOM 1224 O O . ALA A 1 152 ? -7.248 9.044 -0.894 1.00 93.00 152 ALA A O 1
ATOM 1225 N N . LYS A 1 153 ? -7.453 7.163 -2.110 1.00 92.62 153 LYS A N 1
ATOM 1226 C CA . LYS A 1 153 ? -8.890 7.269 -2.412 1.00 92.62 153 LYS A CA 1
ATOM 1227 C C . LYS A 1 153 ? -9.709 6.224 -1.675 1.00 92.62 153 LYS A C 1
ATOM 1229 O O . LYS A 1 153 ? -10.798 6.534 -1.207 1.00 92.62 153 LYS A O 1
ATOM 1234 N N . LYS A 1 154 ? -9.177 5.006 -1.585 1.00 94.50 154 LYS A N 1
ATOM 1235 C CA . LYS A 1 154 ? -9.722 3.873 -0.831 1.00 94.50 154 LYS A CA 1
ATOM 1236 C C . LYS A 1 154 ? -8.568 3.028 -0.332 1.00 94.50 154 LYS A C 1
ATOM 1238 O O . LYS A 1 154 ? -7.516 2.999 -0.968 1.00 94.50 154 LYS A O 1
ATOM 1243 N N . ALA A 1 155 ? -8.762 2.319 0.766 1.00 94.88 155 ALA A N 1
ATOM 1244 C CA . ALA A 1 155 ? -7.772 1.370 1.238 1.00 94.88 155 ALA A CA 1
ATOM 1245 C C . ALA A 1 155 ? -8.436 0.210 1.972 1.00 94.88 155 ALA A C 1
ATOM 1247 O O . ALA A 1 155 ? -9.493 0.376 2.578 1.00 94.88 155 ALA A O 1
ATOM 1248 N N . TYR A 1 156 ? -7.783 -0.945 1.920 1.00 94.50 156 TYR A N 1
ATOM 1249 C CA . TYR A 1 156 ? -8.223 -2.175 2.559 1.00 94.50 156 TYR A CA 1
ATOM 1250 C C . TYR A 1 156 ? -7.056 -2.798 3.313 1.00 94.50 156 TYR A C 1
ATOM 1252 O O . TYR A 1 156 ? -6.040 -3.116 2.694 1.00 94.50 156 TYR A O 1
ATOM 1260 N N . ILE A 1 157 ? -7.196 -2.996 4.623 1.00 94.38 157 ILE A N 1
ATOM 1261 C CA . ILE A 1 157 ? -6.258 -3.805 5.404 1.00 94.38 157 ILE A CA 1
ATOM 1262 C C . ILE A 1 157 ? -6.666 -5.267 5.256 1.00 94.38 157 ILE A C 1
ATOM 1264 O O . ILE A 1 157 ? -7.774 -5.655 5.63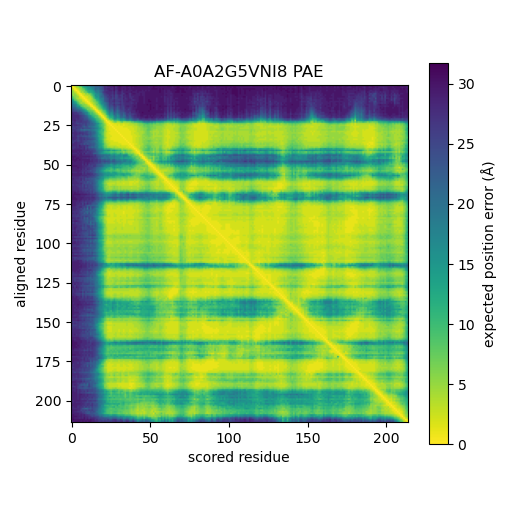2 1.00 94.38 157 ILE A O 1
ATOM 1268 N N . LEU A 1 158 ? -5.783 -6.073 4.681 1.00 91.62 158 LEU A N 1
ATOM 1269 C CA . LEU A 1 158 ? -6.072 -7.458 4.350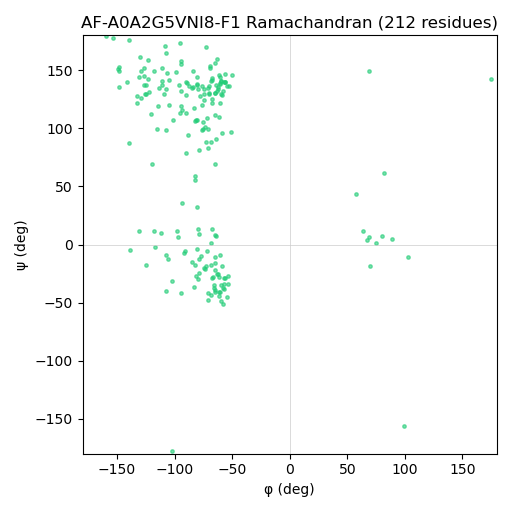 1.00 91.62 158 LEU A CA 1
ATOM 1270 C C . LEU A 1 158 ? -5.993 -8.340 5.596 1.00 91.62 158 LEU A C 1
ATOM 1272 O O . LEU A 1 158 ? -4.992 -8.337 6.309 1.00 91.62 158 LEU A O 1
ATOM 1276 N N . ASP A 1 159 ? -7.060 -9.102 5.828 1.00 89.94 159 ASP A N 1
ATOM 1277 C CA . ASP A 1 159 ? -7.132 -10.206 6.798 1.00 89.94 159 ASP A CA 1
ATOM 1278 C C . ASP A 1 159 ? -6.945 -9.790 8.261 1.00 89.94 159 ASP A C 1
ATOM 1280 O O . ASP A 1 159 ? -6.846 -10.637 9.145 1.00 89.94 159 ASP A O 1
ATOM 1284 N N . ILE A 1 160 ? -6.981 -8.484 8.546 1.00 90.44 160 ILE A N 1
ATOM 1285 C CA . ILE A 1 160 ? -6.940 -7.960 9.915 1.00 90.44 160 ILE A CA 1
ATOM 1286 C C . ILE A 1 160 ? -8.149 -8.402 10.746 1.00 90.44 160 ILE A C 1
ATOM 1288 O O . ILE A 1 160 ? -8.052 -8.500 11.963 1.00 90.44 160 ILE A O 1
ATOM 1292 N N . CYS A 1 161 ? -9.269 -8.710 10.092 1.00 90.38 161 CYS A N 1
ATOM 1293 C CA . CYS A 1 161 ? -10.503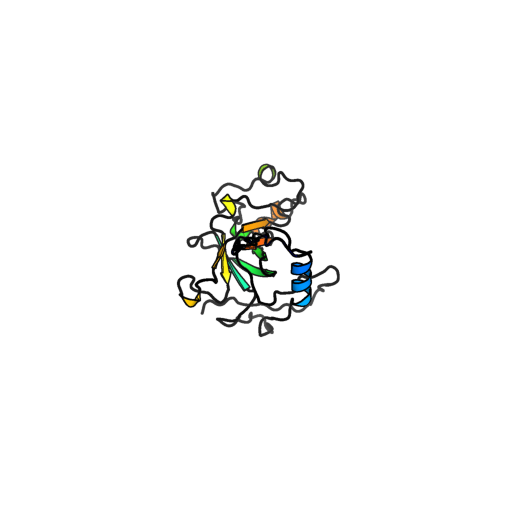 -9.162 10.724 1.00 90.38 161 CYS A CA 1
ATOM 1294 C C . CYS A 1 161 ? -10.665 -10.688 10.703 1.00 90.38 161 CYS A C 1
ATOM 1296 O O . CYS A 1 161 ? -11.751 -11.199 10.965 1.00 90.38 161 CYS A O 1
ATOM 1298 N N . LEU A 1 162 ? -9.614 -11.438 10.360 1.00 87.50 162 LEU A N 1
ATOM 1299 C CA . LEU A 1 162 ? -9.661 -12.894 10.366 1.00 87.50 162 LEU A CA 1
ATOM 1300 C C . LEU A 1 162 ? -9.799 -13.421 11.807 1.00 87.50 162 LEU A C 1
ATOM 1302 O O . LEU A 1 162 ? -8.953 -13.157 12.658 1.00 87.50 162 LEU A O 1
ATOM 1306 N N . GLU A 1 163 ? -10.816 -14.249 12.062 1.00 74.06 163 GLU A N 1
ATOM 1307 C CA . GLU A 1 163 ? -11.121 -14.834 13.385 1.00 74.06 163 GLU A CA 1
ATOM 1308 C C . GLU A 1 163 ? -10.079 -15.858 13.896 1.00 74.06 163 GLU A C 1
ATOM 1310 O O . GLU A 1 163 ? -10.329 -16.603 14.841 1.00 74.06 163 GLU A O 1
ATOM 1315 N N . SER A 1 164 ? -8.896 -15.935 13.284 1.00 74.25 164 SER A N 1
ATOM 1316 C CA . SER A 1 164 ? -7.851 -16.889 13.667 1.00 74.25 164 SER A CA 1
ATOM 1317 C C . SER A 1 164 ? -7.085 -16.486 14.932 1.00 74.25 164 SER A C 1
ATOM 1319 O O . SER A 1 164 ? -6.281 -17.280 15.416 1.00 74.25 164 SER A O 1
ATOM 1321 N N . GLY A 1 165 ? -7.276 -15.260 15.438 1.00 70.88 165 GLY A N 1
ATOM 1322 C CA . GLY A 1 165 ? -6.530 -14.687 16.569 1.00 70.88 165 GLY A CA 1
ATOM 1323 C C . GLY A 1 165 ? -5.059 -14.377 16.261 1.00 70.88 165 GLY A C 1
ATOM 1324 O O . GLY A 1 165 ? -4.459 -13.540 16.920 1.00 70.88 165 GLY A O 1
ATOM 1325 N N . TYR A 1 166 ? -4.485 -14.966 15.206 1.00 79.69 166 TYR A N 1
ATOM 1326 C CA . TYR A 1 166 ? -3.069 -14.821 14.875 1.00 79.69 166 TYR A CA 1
ATOM 1327 C C . TYR A 1 166 ? -2.668 -13.366 14.613 1.00 79.69 166 TYR A C 1
ATOM 1329 O O . TYR A 1 166 ? -1.702 -12.884 15.193 1.00 79.69 166 TYR A O 1
ATOM 1337 N N . ILE A 1 167 ? -3.424 -12.643 13.779 1.00 77.25 167 ILE A N 1
ATOM 1338 C CA . ILE A 1 167 ? -3.131 -11.227 13.519 1.00 77.25 167 ILE A CA 1
ATOM 1339 C C . ILE A 1 167 ? -3.306 -10.400 14.794 1.00 77.25 167 ILE A C 1
ATOM 1341 O O . ILE A 1 167 ? -2.481 -9.538 15.068 1.00 77.25 167 ILE A O 1
ATOM 1345 N N . GLN A 1 168 ? -4.324 -10.694 15.603 1.00 77.81 168 GLN A N 1
ATOM 1346 C CA . GLN A 1 168 ? -4.556 -10.007 16.872 1.00 77.81 168 GLN A CA 1
ATOM 1347 C C . GLN A 1 168 ? -3.385 -10.185 17.853 1.00 77.81 168 GLN A C 1
ATOM 1349 O O . GLN A 1 168 ? -2.976 -9.218 18.494 1.00 77.81 168 GLN A O 1
ATOM 1354 N N . ASP A 1 169 ? -2.822 -11.389 17.933 1.00 82.06 169 ASP A N 1
ATOM 1355 C CA . ASP A 1 169 ? -1.742 -11.717 18.866 1.00 82.06 169 ASP A CA 1
ATOM 1356 C C . ASP A 1 169 ? -0.358 -11.277 18.354 1.00 82.06 169 ASP A C 1
ATOM 1358 O O . ASP A 1 169 ? 0.532 -10.984 19.153 1.00 82.06 169 ASP A O 1
ATOM 1362 N N . HIS A 1 170 ? -0.177 -11.191 17.031 1.00 83.00 170 HIS A N 1
ATOM 1363 C CA . HIS A 1 170 ? 1.122 -10.958 16.386 1.00 83.00 170 HIS A CA 1
ATOM 1364 C C . HIS A 1 170 ? 1.207 -9.662 15.568 1.00 83.00 170 HIS A C 1
ATOM 1366 O O . HIS A 1 170 ? 2.187 -9.463 14.845 1.00 83.00 170 HIS A O 1
ATOM 1372 N N . PHE A 1 171 ? 0.242 -8.741 15.677 1.00 82.88 171 PHE A N 1
ATOM 1373 C CA . PHE A 1 171 ? 0.260 -7.490 14.901 1.00 82.88 171 PHE A CA 1
ATOM 1374 C C . PHE A 1 171 ? 1.532 -6.661 15.136 1.00 82.88 171 PHE A C 1
ATOM 1376 O O . PHE A 1 171 ? 2.058 -6.038 14.216 1.00 82.88 171 PHE A O 1
ATOM 1383 N N . GLN A 1 172 ? 2.066 -6.695 16.363 1.00 79.12 172 GLN A N 1
ATOM 1384 C CA . GLN A 1 172 ? 3.317 -6.017 16.729 1.00 79.12 172 GLN A CA 1
ATOM 1385 C C . GLN A 1 172 ? 4.538 -6.530 15.952 1.00 79.12 172 GLN A C 1
ATOM 1387 O O . GLN A 1 172 ? 5.522 -5.803 15.804 1.00 79.12 172 GLN A O 1
ATOM 1392 N N . GLU A 1 173 ? 4.478 -7.775 15.480 1.00 79.38 173 GLU A N 1
ATOM 1393 C CA . GLU A 1 173 ? 5.548 -8.474 14.767 1.00 79.38 173 GLU A CA 1
ATOM 1394 C C . GLU A 1 173 ? 5.286 -8.503 13.256 1.00 79.38 173 GLU A C 1
ATOM 1396 O O . GLU A 1 173 ? 6.218 -8.478 12.453 1.00 79.38 173 GLU A O 1
ATOM 1401 N N . THR A 1 174 ? 4.009 -8.542 12.871 1.00 78.50 174 THR A N 1
ATOM 1402 C CA . THR A 1 174 ? 3.544 -8.740 11.500 1.00 78.50 174 THR A CA 1
ATOM 1403 C C . THR A 1 174 ? 2.361 -7.819 11.219 1.00 78.50 174 THR A C 1
ATOM 1405 O O . THR A 1 174 ? 1.197 -8.177 11.388 1.00 78.50 174 THR A O 1
ATOM 1408 N N . PHE A 1 175 ? 2.661 -6.593 10.792 1.00 87.62 175 PHE A N 1
ATOM 1409 C CA . PHE A 1 175 ? 1.635 -5.702 10.261 1.00 87.62 175 PHE A CA 1
ATOM 1410 C C . PHE A 1 175 ? 0.923 -6.365 9.078 1.00 87.62 175 PHE A C 1
ATOM 1412 O O . PHE A 1 175 ? 1.559 -6.988 8.222 1.00 87.62 175 PHE A O 1
ATOM 1419 N N . SER A 1 176 ? -0.391 -6.187 8.997 1.00 91.00 176 SER A N 1
ATOM 1420 C CA . SER A 1 176 ? -1.175 -6.679 7.869 1.00 91.00 176 SER A CA 1
ATOM 1421 C C . SER A 1 176 ? -0.826 -5.922 6.579 1.00 91.00 176 SER A C 1
ATOM 1423 O O . SER A 1 176 ? -0.652 -4.697 6.597 1.00 91.00 176 SER A O 1
ATOM 1425 N N . PRO A 1 177 ? -0.771 -6.601 5.422 1.00 92.69 177 PRO A N 1
ATOM 1426 C CA . PRO A 1 177 ? -0.711 -5.917 4.139 1.00 92.69 177 PRO A CA 1
ATOM 1427 C C . PRO A 1 177 ? -1.947 -5.035 3.934 1.00 92.69 177 PRO A C 1
ATOM 1429 O O . PRO A 1 177 ? -3.061 -5.394 4.313 1.00 92.69 177 PRO A O 1
ATOM 1432 N N . MET A 1 178 ? -1.761 -3.891 3.292 1.00 95.06 178 MET A N 1
ATOM 1433 C CA . MET A 1 178 ? -2.819 -2.957 2.933 1.00 95.06 178 MET A CA 1
ATOM 1434 C C . MET A 1 178 ? -2.770 -2.687 1.431 1.00 95.06 178 MET A C 1
ATOM 1436 O O . MET A 1 178 ? -1.717 -2.341 0.894 1.00 95.06 178 MET A O 1
ATOM 1440 N N . ILE A 1 179 ? -3.911 -2.817 0.755 1.00 95.69 179 ILE A N 1
ATOM 1441 C CA . ILE A 1 179 ? -4.075 -2.374 -0.632 1.00 95.69 179 ILE A CA 1
ATOM 1442 C C . ILE A 1 179 ? -4.653 -0.969 -0.613 1.00 95.69 179 ILE A C 1
ATOM 1444 O O . ILE A 1 179 ? -5.631 -0.714 0.085 1.00 95.69 179 ILE A O 1
ATOM 1448 N N . VAL A 1 180 ? -4.071 -0.065 -1.393 1.00 95.44 180 VAL A N 1
ATOM 1449 C CA . VAL A 1 180 ? -4.512 1.327 -1.478 1.00 95.44 180 VAL A CA 1
ATOM 1450 C C . VAL A 1 180 ? -4.777 1.696 -2.920 1.00 95.44 180 VAL A C 1
ATOM 1452 O O . VAL A 1 180 ? -3.932 1.499 -3.787 1.00 95.44 180 VAL A O 1
ATOM 1455 N N . GLU A 1 181 ? -5.942 2.268 -3.171 1.00 94.81 181 GLU A N 1
ATOM 1456 C CA . GLU A 1 181 ? -6.244 2.949 -4.416 1.00 94.81 181 GLU A CA 1
ATOM 1457 C C . GLU A 1 181 ? -5.811 4.416 -4.333 1.00 94.81 181 GLU A C 1
ATOM 1459 O O . GLU A 1 181 ? -6.078 5.082 -3.330 1.00 94.81 181 GLU A O 1
ATOM 1464 N N . ILE A 1 182 ? -5.177 4.933 -5.386 1.00 92.75 182 ILE A N 1
ATOM 1465 C CA . ILE A 1 182 ? -4.633 6.297 -5.436 1.00 92.75 182 ILE A CA 1
ATOM 1466 C C . ILE A 1 182 ? -5.193 7.116 -6.597 1.00 92.75 182 ILE A C 1
ATOM 1468 O O . ILE A 1 182 ? -5.637 6.580 -7.609 1.00 92.75 182 ILE A O 1
ATOM 1472 N N . ASP A 1 183 ? -5.111 8.440 -6.481 1.00 87.69 183 ASP A N 1
ATOM 1473 C CA . ASP A 1 183 ? -5.499 9.405 -7.520 1.00 87.69 183 ASP A CA 1
ATOM 1474 C C . ASP A 1 183 ? -4.451 9.610 -8.623 1.00 87.69 183 ASP A C 1
ATOM 1476 O O . ASP A 1 183 ? -4.322 10.688 -9.205 1.00 87.69 183 ASP A O 1
ATOM 1480 N N . PHE A 1 184 ? -3.712 8.551 -8.929 1.00 84.44 184 PHE A N 1
ATOM 1481 C CA . PHE A 1 184 ? -2.635 8.554 -9.899 1.00 84.44 184 PHE A CA 1
ATOM 1482 C C . PHE A 1 184 ? -2.786 7.392 -10.867 1.00 84.44 184 PHE A C 1
ATOM 1484 O O . PHE A 1 184 ? -3.215 6.307 -10.485 1.00 84.44 184 PHE A O 1
ATOM 1491 N N . ASN A 1 185 ? -2.412 7.637 -12.122 1.00 84.69 185 ASN A N 1
ATOM 1492 C CA . ASN A 1 185 ? -2.402 6.627 -13.167 1.00 84.69 185 ASN A CA 1
ATOM 1493 C C . ASN A 1 185 ? -0.962 6.393 -13.628 1.00 84.69 185 ASN A C 1
ATOM 1495 O O . ASN A 1 185 ? -0.396 7.182 -14.391 1.00 84.69 185 ASN A O 1
ATOM 1499 N N . TYR A 1 186 ? -0.355 5.332 -13.109 1.00 86.44 186 TYR A N 1
ATOM 1500 C CA . TYR A 1 186 ? 0.994 4.926 -13.457 1.00 86.44 186 TYR A CA 1
ATOM 1501 C C . TYR A 1 186 ? 1.027 4.279 -14.842 1.00 86.44 186 TYR A C 1
ATOM 1503 O O . TYR A 1 186 ? 0.349 3.288 -15.097 1.00 86.44 186 TYR A O 1
ATOM 1511 N N . ASN A 1 187 ? 1.869 4.824 -15.719 1.00 84.62 187 ASN A N 1
ATOM 1512 C CA . ASN A 1 187 ? 2.005 4.372 -17.107 1.00 84.62 187 ASN A CA 1
ATOM 1513 C C . ASN A 1 187 ? 3.182 3.399 -17.330 1.00 84.62 187 ASN A C 1
ATOM 1515 O O . ASN A 1 187 ? 3.505 3.106 -18.478 1.00 84.62 187 ASN A O 1
ATOM 1519 N N . GLY A 1 188 ? 3.869 2.961 -16.269 1.00 84.62 188 GLY A N 1
ATOM 1520 C CA . GLY A 1 188 ? 4.952 1.973 -16.359 1.00 84.62 188 GLY A CA 1
ATOM 1521 C C . GLY A 1 188 ? 4.473 0.547 -16.088 1.00 84.62 188 GLY A C 1
ATOM 1522 O O . GLY A 1 188 ? 3.330 0.327 -15.682 1.00 84.62 188 GLY A O 1
ATOM 1523 N N . SER A 1 189 ? 5.360 -0.430 -16.276 1.00 88.38 189 SER A N 1
ATOM 1524 C CA . SER A 1 189 ? 5.078 -1.816 -15.898 1.00 88.38 189 SER A CA 1
ATOM 1525 C C . SER A 1 189 ? 5.156 -1.992 -14.380 1.00 88.38 189 SER A C 1
ATOM 1527 O O . SER A 1 189 ? 6.119 -1.583 -13.732 1.00 88.38 189 SER A O 1
ATOM 1529 N N . THR A 1 190 ? 4.162 -2.667 -13.809 1.00 90.38 190 THR A N 1
ATOM 1530 C CA . THR A 1 190 ? 4.162 -3.105 -12.407 1.00 90.38 190 THR A CA 1
ATOM 1531 C C . THR A 1 190 ? 4.674 -4.543 -12.290 1.00 90.38 190 THR A C 1
ATOM 1533 O O . THR A 1 190 ? 4.597 -5.288 -13.267 1.00 90.38 190 THR A O 1
ATOM 1536 N N . PRO A 1 191 ? 5.165 -4.994 -11.126 1.00 88.88 191 PRO A N 1
ATOM 1537 C CA . PRO A 1 191 ? 5.486 -6.395 -10.894 1.00 88.88 191 PRO A CA 1
ATOM 1538 C C . PRO A 1 191 ? 4.268 -7.283 -11.153 1.00 88.88 191 PRO A C 1
ATOM 1540 O O . PRO A 1 191 ? 3.120 -6.894 -10.906 1.00 88.88 191 PRO A O 1
ATOM 1543 N N . CYS A 1 192 ? 4.523 -8.491 -11.651 1.00 86.81 192 CYS A N 1
ATOM 1544 C CA . CYS A 1 192 ? 3.495 -9.518 -11.695 1.00 86.81 192 CYS A CA 1
ATOM 1545 C C . CYS A 1 192 ? 3.215 -9.996 -10.269 1.00 86.81 192 CYS A C 1
ATOM 1547 O O . CYS A 1 192 ? 4.136 -10.238 -9.490 1.00 86.81 192 CYS A O 1
ATOM 1549 N N . LEU A 1 193 ? 1.935 -10.122 -9.929 1.00 83.88 193 LEU A N 1
ATOM 1550 C CA . LEU A 1 193 ? 1.530 -10.751 -8.678 1.00 83.88 193 LEU A CA 1
ATOM 1551 C C . LEU A 1 193 ? 1.583 -12.264 -8.864 1.00 83.88 193 LEU A C 1
ATOM 1553 O O . LEU A 1 193 ? 1.165 -12.758 -9.912 1.00 83.88 193 LEU A O 1
ATOM 1557 N N . ALA A 1 194 ? 2.083 -12.969 -7.852 1.00 77.50 194 ALA A N 1
ATOM 1558 C CA . ALA A 1 194 ? 2.062 -14.423 -7.823 1.00 77.50 194 ALA A CA 1
ATOM 1559 C C . ALA A 1 194 ? 0.628 -14.935 -8.023 1.00 77.50 194 ALA A C 1
ATOM 1561 O O . ALA A 1 194 ? -0.319 -14.398 -7.442 1.00 77.50 194 ALA A O 1
ATOM 1562 N N . ASP A 1 195 ? 0.480 -15.958 -8.855 1.00 73.31 195 ASP A N 1
ATOM 1563 C CA . ASP A 1 195 ? -0.767 -16.692 -9.011 1.00 73.31 195 ASP A CA 1
ATOM 1564 C C . ASP A 1 195 ? -0.691 -18.031 -8.264 1.00 73.31 195 ASP A C 1
ATOM 1566 O O . ASP A 1 195 ? 0.308 -18.367 -7.626 1.00 73.31 195 ASP A O 1
ATOM 1570 N N . ASN A 1 196 ? -1.757 -18.822 -8.361 1.00 72.88 196 ASN A N 1
ATOM 1571 C CA . ASN A 1 196 ? -1.843 -20.128 -7.708 1.00 72.88 196 ASN A CA 1
ATOM 1572 C C . ASN A 1 196 ? -0.888 -21.180 -8.310 1.00 72.88 196 ASN A C 1
ATOM 1574 O O . ASN A 1 196 ? -0.930 -22.337 -7.895 1.00 72.88 196 ASN A O 1
ATOM 1578 N N . HIS A 1 197 ? -0.086 -20.817 -9.313 1.00 73.44 197 HIS A N 1
ATOM 1579 C CA . HIS A 1 197 ? 0.875 -21.694 -9.975 1.00 73.44 197 HIS A CA 1
ATOM 1580 C C . HIS A 1 197 ? 2.324 -21.384 -9.578 1.00 73.44 197 HIS A C 1
ATOM 1582 O O . HIS A 1 197 ? 3.208 -22.194 -9.859 1.00 73.44 197 HIS A O 1
ATOM 1588 N N . LEU A 1 198 ? 2.583 -20.247 -8.919 1.00 75.56 198 LEU A N 1
ATOM 1589 C CA . LEU A 1 198 ? 3.908 -19.916 -8.410 1.00 75.56 198 LEU A CA 1
ATOM 1590 C C . LEU A 1 198 ? 4.156 -20.610 -7.065 1.00 75.56 198 LEU A C 1
ATOM 1592 O O . LEU A 1 198 ? 3.650 -20.193 -6.025 1.00 75.56 198 LEU A O 1
ATOM 1596 N N . GLU A 1 199 ? 4.988 -21.648 -7.078 1.00 75.25 199 GLU A N 1
ATOM 1597 C CA . GLU A 1 199 ? 5.471 -22.301 -5.861 1.00 75.25 199 GLU A CA 1
ATOM 1598 C C . GLU A 1 199 ? 6.828 -21.713 -5.446 1.00 75.25 199 GLU A C 1
ATOM 1600 O O . GLU A 1 199 ? 7.805 -21.783 -6.193 1.00 75.25 199 GLU A O 1
ATOM 1605 N N . ILE A 1 200 ? 6.891 -21.128 -4.245 1.00 75.31 200 ILE A N 1
ATOM 1606 C CA . ILE A 1 200 ? 8.139 -20.659 -3.630 1.00 75.31 200 ILE A CA 1
ATOM 1607 C C . ILE A 1 200 ? 8.672 -21.778 -2.737 1.00 75.31 200 ILE A C 1
ATOM 1609 O O . ILE A 1 200 ? 8.052 -22.144 -1.737 1.00 75.31 200 ILE A O 1
ATOM 1613 N N . TYR A 1 201 ? 9.837 -22.315 -3.083 1.00 82.06 201 TYR A N 1
ATOM 1614 C CA . TYR A 1 201 ? 10.473 -23.397 -2.333 1.00 82.06 201 TYR A CA 1
ATOM 1615 C C . TYR A 1 201 ? 11.483 -22.860 -1.322 1.00 82.06 201 TYR A C 1
ATOM 1617 O O . TYR A 1 201 ? 12.075 -21.794 -1.509 1.00 82.06 201 TYR A O 1
ATOM 1625 N N . ASN A 1 202 ? 11.746 -23.637 -0.271 1.00 79.50 202 ASN A N 1
ATOM 1626 C CA . ASN A 1 202 ? 12.870 -23.356 0.614 1.00 79.50 202 ASN A CA 1
ATOM 1627 C C . ASN A 1 202 ? 14.183 -23.371 -0.192 1.00 79.50 202 ASN A C 1
ATOM 1629 O O . ASN A 1 202 ? 14.447 -24.325 -0.923 1.00 79.50 202 ASN A O 1
ATOM 1633 N N . GLY A 1 203 ? 14.982 -22.313 -0.054 1.00 80.00 203 GLY A N 1
ATOM 1634 C CA . GLY A 1 203 ? 16.197 -22.093 -0.839 1.00 80.00 203 GLY A CA 1
ATOM 1635 C C . GLY A 1 203 ? 15.987 -21.329 -2.149 1.00 80.00 203 GLY A C 1
ATOM 1636 O O . GLY A 1 203 ? 16.950 -21.176 -2.893 1.00 80.00 203 GLY A O 1
ATOM 1637 N N . SER A 1 204 ? 14.771 -20.844 -2.434 1.00 79.19 204 SER A N 1
ATOM 1638 C CA . SER A 1 204 ? 14.558 -19.893 -3.534 1.00 79.19 204 SER A CA 1
ATOM 1639 C C . SER A 1 204 ? 15.373 -18.622 -3.294 1.00 79.19 204 SER A C 1
ATOM 1641 O O . SER A 1 204 ? 15.444 -18.131 -2.165 1.00 79.19 204 SER A O 1
ATOM 1643 N N . GLU A 1 205 ? 15.984 -18.100 -4.353 1.00 76.50 205 GLU A N 1
ATOM 1644 C CA . GLU A 1 205 ? 16.725 -16.842 -4.296 1.00 76.50 205 GLU A CA 1
ATOM 1645 C C . GLU A 1 205 ? 15.760 -15.672 -4.066 1.00 76.50 205 GLU A C 1
ATOM 1647 O O . GLU A 1 205 ? 14.649 -15.645 -4.599 1.00 76.50 205 GLU A O 1
ATOM 1652 N N . ALA A 1 206 ? 16.186 -14.714 -3.246 1.00 75.50 206 ALA A N 1
ATOM 1653 C CA . ALA A 1 206 ? 15.451 -13.491 -2.977 1.00 75.50 206 ALA A CA 1
ATOM 1654 C C . ALA A 1 206 ? 16.409 -12.309 -3.094 1.00 75.50 206 ALA A C 1
ATOM 1656 O O . ALA A 1 206 ? 17.452 -12.285 -2.442 1.00 75.50 206 ALA A O 1
ATOM 1657 N N . ASP A 1 207 ? 16.025 -11.324 -3.897 1.00 76.25 207 ASP A N 1
ATOM 1658 C CA . ASP A 1 207 ? 16.765 -10.078 -4.015 1.00 76.25 207 ASP A CA 1
ATOM 1659 C C . ASP A 1 207 ? 16.340 -9.099 -2.916 1.00 76.25 207 ASP A C 1
ATOM 1661 O O . ASP A 1 207 ? 15.150 -8.893 -2.662 1.00 76.25 207 ASP A O 1
ATOM 1665 N N . SER A 1 208 ? 17.318 -8.459 -2.275 1.00 75.12 208 SER A N 1
ATOM 1666 C CA . SER A 1 208 ? 17.087 -7.398 -1.298 1.00 75.12 208 SER A CA 1
ATOM 1667 C C . SER A 1 208 ? 17.464 -6.029 -1.865 1.00 75.12 208 SER A C 1
ATOM 1669 O O . SER A 1 208 ? 18.525 -5.849 -2.458 1.00 75.12 208 SER A O 1
ATOM 1671 N N . TYR A 1 209 ? 16.594 -5.039 -1.681 1.00 77.19 209 TYR A N 1
ATOM 1672 C CA . TYR A 1 209 ? 16.791 -3.702 -2.235 1.00 77.19 209 TYR A CA 1
ATOM 1673 C C . TYR A 1 209 ? 16.784 -2.643 -1.143 1.00 77.19 209 TYR A C 1
ATOM 1675 O O . TYR A 1 209 ? 15.886 -2.604 -0.302 1.00 77.19 209 TYR A O 1
ATOM 1683 N N . GLY A 1 210 ? 17.786 -1.769 -1.186 1.00 69.31 210 GLY A N 1
ATOM 1684 C CA . GLY A 1 210 ? 17.861 -0.578 -0.355 1.00 69.31 210 GLY A CA 1
ATOM 1685 C C . GLY A 1 210 ? 17.195 0.606 -1.048 1.00 69.31 210 GLY A C 1
ATOM 1686 O O . GLY A 1 210 ? 17.520 0.940 -2.190 1.00 69.31 210 GLY A O 1
ATOM 1687 N N . LEU A 1 211 ? 16.283 1.277 -0.344 1.00 66.50 211 LEU A N 1
ATOM 1688 C CA . LEU A 1 211 ? 15.832 2.621 -0.712 1.00 66.50 211 LEU A CA 1
ATOM 1689 C C . LEU A 1 211 ? 16.752 3.613 0.008 1.00 66.50 211 LEU A C 1
ATOM 1691 O O . LEU A 1 211 ? 16.448 4.092 1.101 1.00 66.50 211 LEU A O 1
ATOM 1695 N N . GLY A 1 212 ? 17.953 3.803 -0.539 1.00 55.16 212 GLY A N 1
ATOM 1696 C CA . GLY A 1 212 ? 19.001 4.604 0.089 1.00 55.16 212 GLY A CA 1
ATOM 1697 C C . GLY A 1 212 ? 18.604 6.074 0.271 1.00 55.16 212 GLY A C 1
ATOM 1698 O O . GLY A 1 212 ? 18.097 6.718 -0.648 1.00 55.16 212 GLY A O 1
ATOM 1699 N N . ARG A 1 213 ? 18.898 6.631 1.453 1.00 48.41 213 ARG A N 1
ATOM 1700 C CA . ARG A 1 213 ? 19.169 8.067 1.612 1.00 48.41 213 ARG A CA 1
ATOM 1701 C C . ARG A 1 213 ? 20.628 8.273 1.205 1.00 48.41 213 ARG A C 1
ATOM 1703 O O . ARG A 1 213 ? 21.505 7.826 1.940 1.00 48.41 213 ARG A O 1
ATOM 1710 N N . LEU A 1 214 ? 20.880 8.875 0.042 1.00 37.91 214 LEU A N 1
ATOM 1711 C CA . LEU A 1 214 ? 22.208 9.432 -0.252 1.00 37.91 214 LEU A CA 1
ATOM 1712 C C . LEU A 1 214 ? 22.510 10.589 0.709 1.00 37.91 214 LEU A C 1
ATOM 1714 O O . LEU A 1 214 ? 21.581 11.394 0.959 1.00 37.91 214 LEU A O 1
#

Foldseek 3Di:
DDDDDDPPPPPPPPPPDPPPPVPDDDDPVQVVVLQVQAPPDDQPDFAPDPDAAERDAQDLAQWKWKAQAPPDPDIWIWGDSGQFKIKIFCCRQAPLQQAGPLPRHHDDLVPQVVDPALKGKDDPSSQVRIKMFHLNCPDCPPPVRVVRIKGFPIKIFHRCNPPPCCCVVCCSPDTTMMMTGIPGGDPHHGHHDDDPPDDDDVVDDDGGYDSDDD

Solvent-accessible surface area (backbone atoms only — not comparable to full-atom values): 12906 Å² total; per-residue (Å²): 142,83,82,83,87,76,86,80,82,75,78,80,74,74,71,74,75,78,75,80,77,79,75,75,81,74,51,72,66,58,45,50,50,45,68,76,42,32,52,72,53,69,78,97,64,81,25,89,55,104,54,53,33,69,64,63,86,64,49,93,62,46,44,27,39,32,28,37,38,92,86,45,87,55,68,42,67,24,34,34,62,43,47,40,33,32,42,31,54,33,60,54,45,27,46,64,87,38,24,32,64,73,78,64,46,70,66,42,70,79,72,69,41,68,54,101,44,38,45,38,71,58,55,71,72,62,39,61,50,34,34,35,29,38,57,55,36,82,51,74,83,42,79,89,20,63,91,41,63,37,44,53,74,46,38,33,35,46,51,68,45,43,91,77,50,55,52,77,76,36,33,69,82,48,60,40,51,20,43,33,33,40,82,45,79,51,90,70,37,20,55,65,76,86,54,101,80,66,80,86,54,94,87,60,88,73,71,43,72,34,88,71,82,129